Protein 9CI7 (pdb70)

Structure (mmCIF, N/CA/C/O backbone):
data_9CI7
#
_entry.id   9CI7
#
_cell.length_a   70.630
_cell.length_b   70.630
_cell.length_c   97.165
_cell.angle_alpha   90.000
_cell.angle_beta   90.000
_cell.angle_gamma   120.000
#
_symmetry.space_group_name_H-M   'P 61'
#
loop_
_entity.id
_entity.type
_entity.pdbx_description
1 polymer 'Serine/threonine-protein phosphatase 1 regulatory subunit 10'
2 polymer 'TOX high mobility group box family member 4'
3 non-polymer 'CHLORIDE ION'
4 non-polymer 'ZINC ION'
5 non-polymer 'SODIUM ION'
6 water water
#
loop_
_atom_site.group_PDB
_atom_site.id
_atom_site.type_symbol
_atom_site.label_atom_id
_atom_site.label_alt_id
_atom_site.label_comp_id
_atom_site.label_asym_id
_atom_site.label_entity_id
_atom_site.label_seq_id
_atom_site.pdbx_PDB_ins_code
_atom_site.Cartn_x
_atom_site.Cartn_y
_atom_site.Cartn_z
_atom_site.occupancy
_atom_site.B_iso_or_equiv
_atom_site.auth_seq_id
_atom_site.auth_comp_id
_atom_site.auth_asym_id
_atom_site.auth_atom_id
_atom_site.pdbx_PDB_model_num
ATOM 1 N N . GLY A 1 1 ? -2.94532 61.97353 -3.29187 1.000 63.59575 2 GLY A N 1
ATOM 2 C CA . GLY A 1 1 ? -3.13181 60.78805 -4.10606 1.000 47.50865 2 GLY A CA 1
ATOM 3 C C . GLY A 1 1 ? -2.36103 59.59679 -3.57708 1.000 73.90971 2 GLY A C 1
ATOM 4 O O . GLY A 1 1 ? -2.52423 58.47409 -4.05615 1.000 87.14928 2 GLY A O 1
ATOM 5 N N . HIS A 1 2 ? -1.51528 59.84457 -2.58010 1.000 60.14157 3 HIS A N 1
ATOM 6 C CA . HIS A 1 2 ? -0.71467 58.79092 -1.97709 1.000 64.81849 3 HIS A CA 1
ATOM 7 C C . HIS A 1 2 ? -0.49292 59.11662 -0.50737 1.000 56.69651 3 HIS A C 1
ATOM 8 O O . HIS A 1 2 ? -0.87694 60.18200 -0.01840 1.000 59.24728 3 HIS A O 1
ATOM 15 N N . MET A 1 3 ? 0.13644 58.18070 0.19469 1.000 56.85570 4 MET A N 1
ATOM 16 C CA . MET A 1 3 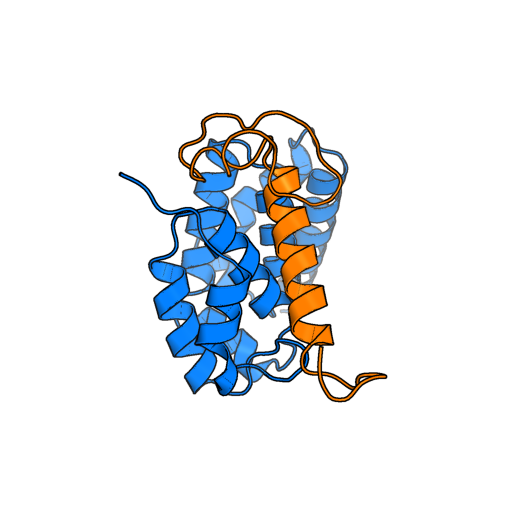? 0.49777 58.38775 1.58989 1.000 64.40297 4 MET A CA 1
ATOM 17 C C . MET A 1 3 ? 1.73748 57.56512 1.92241 1.000 49.94157 4 MET A C 1
ATOM 18 O O . MET A 1 3 ? 1.66882 56.33098 1.99293 1.000 43.50618 4 MET A O 1
ATOM 23 N N . PRO A 1 4 ? 2.89020 58.20711 2.10635 1.000 46.76641 5 PRO A N 1
ATOM 24 C CA . PRO A 1 4 ? 4.10486 57.45379 2.43847 1.000 41.78634 5 PRO A CA 1
ATOM 25 C C . PRO A 1 4 ? 3.94740 56.71003 3.75583 1.000 46.79116 5 PRO A C 1
ATOM 26 O O . PRO A 1 4 ? 3.41016 57.23964 4.73098 1.000 44.12697 5 PRO A O 1
ATOM 30 N N . ILE A 1 5 ? 4.41552 55.46242 3.77017 1.000 44.20756 6 ILE A N 1
ATOM 31 C CA . ILE A 1 5 ? 4.30499 54.63172 4.96205 1.000 34.64332 6 ILE A CA 1
ATOM 32 C C . ILE A 1 5 ? 5.18926 55.20222 6.06114 1.000 36.55965 6 ILE A C 1
ATOM 33 O O . ILE A 1 5 ? 6.38606 55.44311 5.85640 1.000 36.61478 6 ILE A O 1
ATOM 38 N N . ASP A 1 6 ? 4.59937 55.42619 7.23655 1.000 36.67793 7 ASP A N 1
ATOM 39 C CA . ASP A 1 6 ? 5.33438 55.89338 8.40226 1.000 47.19539 7 ASP A CA 1
ATOM 40 C C . ASP A 1 6 ? 5.69742 54.68497 9.25464 1.000 43.14989 7 ASP A C 1
ATOM 41 O O . ASP A 1 6 ? 4.83256 54.15575 9.96955 1.000 46.68838 7 ASP A O 1
ATOM 46 N N . PRO A 1 7 ? 6.94508 54.20687 9.21816 1.000 39.19596 8 PRO A N 1
ATOM 47 C CA . PRO A 1 7 ? 7.28637 53.01240 10.00668 1.000 41.07303 8 PRO A CA 1
ATOM 48 C C . PRO A 1 7 ? 7.18617 53.23362 11.50417 1.000 32.94338 8 PRO A C 1
ATOM 49 O O . PRO A 1 7 ? 6.94013 52.27287 12.24377 1.000 40.59782 8 PRO A O 1
ATOM 53 N N . LYS A 1 8 ? 7.36845 54.46965 11.97413 1.000 33.81466 9 LYS A N 1
ATOM 54 C CA . LYS A 1 8 ? 7.20530 54.75101 13.39629 1.000 37.58624 9 LYS A CA 1
ATOM 55 C C . LYS A 1 8 ? 5.75391 54.58001 13.82769 1.000 44.41548 9 LYS A C 1
ATOM 56 O O . LYS A 1 8 ? 5.47947 54.02452 14.89813 1.000 35.68279 9 LYS A O 1
ATOM 62 N N . GLU A 1 9 ? 4.80998 55.04478 13.00466 1.000 41.45917 10 GLU A N 1
ATOM 63 C CA . GLU A 1 9 ? 3.39869 54.87876 13.33470 1.000 45.86190 10 GLU A CA 1
ATOM 64 C C . GLU A 1 9 ? 2.95187 53.43141 13.17947 1.000 40.75019 10 GLU A C 1
ATOM 65 O O . GLU A 1 9 ? 1.99467 53.00682 13.83669 1.000 41.20323 10 GLU A O 1
ATOM 71 N N . LEU A 1 10 ? 3.62277 52.66342 12.31779 1.000 39.78082 11 LEU A N 1
ATOM 72 C CA . LEU A 1 10 ? 3.31609 51.24125 12.20726 1.000 40.74053 11 LEU A CA 1
ATOM 73 C C . LEU A 1 10 ? 3.68268 50.50213 13.48807 1.000 36.59023 11 LEU A C 1
ATOM 74 O O . LEU A 1 10 ? 2.90211 49.68169 13.98449 1.000 37.55653 11 LEU A O 1
ATOM 79 N N . LEU A 1 11 ? 4.86713 50.78252 14.03775 1.000 35.43227 12 LEU A N 1
ATOM 80 C CA . LEU A 1 11 ? 5.26395 50.17180 15.30164 1.000 46.35867 12 LEU A CA 1
ATOM 81 C C . LEU A 1 11 ? 4.43218 50.70183 16.46186 1.000 45.93960 12 LEU A C 1
ATOM 82 O O . LEU A 1 11 ? 4.13594 49.95704 17.40372 1.000 45.07056 12 LEU A O 1
ATOM 87 N N . LYS A 1 12 ? 4.05178 51.98075 16.41230 1.000 48.37780 13 LYS A N 1
ATOM 88 C CA . LYS A 1 12 ? 3.21277 52.55066 17.46103 1.000 40.36369 13 LYS A CA 1
ATOM 89 C C . LYS A 1 12 ? 1.85798 51.85740 17.51769 1.000 46.49999 13 LYS A C 1
ATOM 90 O O . LYS A 1 12 ? 1.32199 51.61318 18.60469 1.000 39.94969 13 LYS A O 1
ATOM 96 N N . GLY A 1 13 ? 1.29181 51.52443 16.35540 1.000 40.48783 14 GLY A N 1
ATOM 97 C CA . GLY A 1 13 ? 0.03187 50.80353 16.32038 1.000 48.13757 14 GLY A CA 1
ATOM 98 C C . GLY A 1 13 ? 0.11516 49.39234 16.86180 1.000 48.93966 14 GLY A C 1
ATOM 99 O O . GLY A 1 13 ? -0.92104 48.79826 17.17711 1.000 50.77807 14 GLY A O 1
ATOM 100 N N . LEU A 1 14 ? 1.32378 48.84195 16.97374 1.000 47.50412 15 LEU A N 1
ATOM 101 C CA . LEU A 1 14 ? 1.54590 47.51360 17.53033 1.000 43.09973 15 LEU A CA 1
ATOM 102 C C . LEU A 1 14 ? 2.18109 47.58666 18.91566 1.000 41.32199 15 LEU A C 1
ATOM 103 O O . LEU A 1 14 ? 2.89543 46.67034 19.32875 1.000 47.09387 15 LEU A O 1
ATOM 108 N N . ASP A 1 15 ? 1.92178 48.67719 19.64116 1.000 43.97585 16 ASP A N 1
ATOM 109 C CA . ASP A 1 15 ? 2.57945 48.89798 20.92509 1.000 43.37018 16 ASP A CA 1
ATOM 110 C C . ASP A 1 15 ? 2.18693 47.83572 21.94510 1.000 41.50051 16 ASP A C 1
ATOM 111 O O . ASP A 1 15 ? 3.02098 47.39286 22.74397 1.000 44.66587 16 ASP A O 1
ATOM 116 N N . SER A 1 16 ? 0.92198 47.41244 21.93337 1.000 35.21007 17 SER A N 1
ATOM 117 C CA . SER A 1 16 ? 0.43717 46.45944 22.92398 1.000 44.01001 17 SER A CA 1
ATOM 118 C C . SER A 1 16 ? 0.83024 45.02186 22.61075 1.000 43.11242 17 SER A C 1
ATOM 119 O O . SER A 1 16 ? 0.81381 44.18053 23.51555 1.000 43.95184 17 SER A O 1
ATOM 122 N N . PHE A 1 17 ? 1.18035 44.71975 21.36194 1.000 47.71016 18 PHE A N 1
ATOM 123 C CA . PHE A 1 17 ? 1.53340 43.36180 20.97113 1.000 39.14381 18 PHE A CA 1
ATOM 124 C C . PHE A 1 17 ? 3.02433 43.07272 21.07777 1.000 40.36625 18 PHE A C 1
ATOM 125 O O . PHE A 1 17 ? 3.41445 41.90089 21.03749 1.000 41.18447 18 PHE A O 1
ATOM 133 N N . LEU A 1 18 ? 3.86042 44.09636 21.21255 1.000 39.28230 19 LEU A N 1
ATOM 134 C CA . LEU A 1 18 ? 5.30501 43.93293 21.20946 1.000 38.48244 19 LEU A CA 1
ATOM 135 C C . LEU A 1 18 ? 5.88982 44.29218 22.56890 1.000 43.08553 19 LEU A C 1
ATOM 136 O O . LEU A 1 18 ? 5.30563 45.05593 23.34223 1.000 41.87932 19 LEU A O 1
ATOM 141 N N . THR A 1 19 ? 7.06216 43.72786 22.84897 1.000 39.35516 20 THR A N 1
ATOM 142 C CA . THR A 1 19 ? 7.80811 44.05613 24.05601 1.000 43.93499 20 THR A CA 1
ATOM 143 C C . THR A 1 19 ? 8.53318 45.38499 23.85043 1.000 49.02864 20 THR A C 1
ATOM 144 O O . THR A 1 19 ? 8.34296 46.07748 22.84679 1.000 49.44026 20 THR A O 1
ATOM 148 N N . ARG A 1 20 ? 9.38716 45.75488 24.80733 1.000 44.18670 21 ARG A N 1
ATOM 149 C CA . ARG A 1 20 ? 10.19974 46.95469 24.64935 1.000 54.19080 21 ARG A CA 1
ATOM 150 C C . ARG A 1 20 ? 11.25884 46.79172 23.56816 1.000 43.39590 21 ARG A C 1
ATOM 151 O O . ARG A 1 20 ? 11.73836 47.79609 23.03147 1.000 50.87256 21 ARG A O 1
ATOM 159 N N . ASP A 1 21 ? 11.62829 45.55609 23.23510 1.000 42.29071 22 ASP A N 1
ATOM 160 C CA . ASP A 1 21 ? 12.62592 45.28001 22.21180 1.000 50.45641 22 ASP A CA 1
ATOM 161 C C . ASP A 1 21 ? 12.00544 44.87916 20.87858 1.000 43.64920 22 ASP A C 1
ATOM 162 O O . ASP A 1 21 ? 12.73311 44.48275 19.96279 1.000 43.18574 22 ASP A O 1
ATOM 167 N N . GLY A 1 22 ? 10.68303 44.96738 20.75038 1.000 39.71461 23 GLY A N 1
ATOM 168 C CA . GLY A 1 22 ? 10.03320 44.70251 19.48233 1.000 42.48349 23 GLY A CA 1
ATOM 169 C C . GLY A 1 22 ? 9.71663 43.25368 19.19758 1.000 43.55073 23 GLY A C 1
ATOM 170 O O . GLY A 1 22 ? 9.54523 42.88944 18.03002 1.000 40.02687 23 GLY A O 1
ATOM 171 N N . GLU A 1 23 ? 9.62544 42.41358 20.22360 1.000 43.18024 24 GLU A N 1
ATOM 172 C CA . GLU A 1 23 ? 9.33100 40.99791 20.05202 1.000 43.05252 24 GLU A CA 1
ATOM 173 C C . GLU A 1 23 ? 7.84131 40.74579 20.24146 1.000 36.50615 24 GLU A C 1
ATOM 174 O O . GLU A 1 23 ? 7.20550 41.34750 21.11172 1.000 43.72287 24 GLU A O 1
ATOM 180 N N . VAL A 1 24 ? 7.28821 39.85179 19.42098 1.000 36.36438 25 VAL A N 1
ATOM 181 C CA . VAL A 1 24 ? 5.88470 39.48111 19.55693 1.000 38.26439 25 VAL A CA 1
ATOM 182 C C . VAL A 1 24 ? 5.69594 38.70796 20.85453 1.000 43.26331 25 VAL A C 1
ATOM 183 O O . VAL A 1 24 ? 6.40426 37.72871 21.12275 1.000 41.48650 25 VAL A O 1
ATOM 187 N N . LYS A 1 25 ? 4.72938 39.14237 21.66470 1.000 39.30075 26 LYS A N 1
ATOM 188 C CA . LYS A 1 25 ? 4.57522 38.60260 23.01161 1.000 36.09354 26 LYS A CA 1
ATOM 189 C C . LYS A 1 25 ? 3.88975 37.23993 23.00847 1.000 47.5390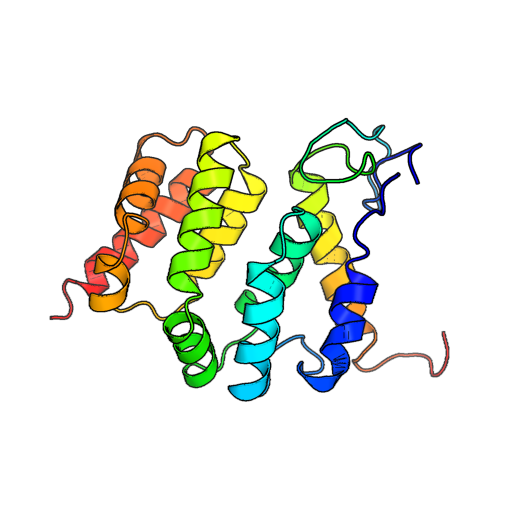2 26 LYS A C 1
ATOM 190 O O . LYS A 1 25 ? 4.40755 36.27846 23.58702 1.000 48.71715 26 LYS A O 1
ATOM 196 N N . SER A 1 26 ? 2.72684 37.13542 22.36924 1.000 40.00619 27 SER A N 1
ATOM 197 C CA . SER A 1 26 ? 1.90864 35.93385 22.44316 1.000 54.06497 27 SER A CA 1
ATOM 198 C C . SER A 1 26 ? 1.56543 35.44172 21.04406 1.000 51.38915 27 SER A C 1
ATOM 199 O O . SE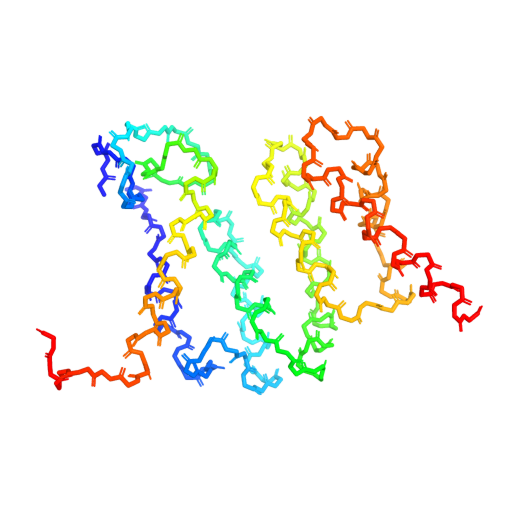R A 1 26 ? 1.82236 36.11020 20.03897 1.000 46.81771 27 SER A O 1
ATOM 202 N N . VAL A 1 27 ? 0.96808 34.24780 20.99506 1.000 45.28924 28 VAL A N 1
ATOM 203 C CA . VAL A 1 27 ? 0.51008 33.68856 19.73041 1.000 42.73510 28 VAL A CA 1
ATOM 204 C C . VAL A 1 27 ? -0.71885 34.41915 19.20888 1.000 46.90037 28 VAL A C 1
ATOM 205 O O . VAL A 1 27 ? -1.00755 34.36069 18.00838 1.000 50.96996 28 VAL A O 1
ATOM 209 N N . ASP A 1 28 ? -1.45905 35.10571 20.08246 1.000 49.24441 29 ASP A N 1
ATOM 210 C CA . ASP A 1 28 ? -2.57775 35.91806 19.61793 1.000 52.14506 29 ASP A CA 1
ATOM 211 C C . ASP A 1 28 ? -2.09722 37.17501 18.90630 1.000 55.74776 29 ASP A C 1
ATOM 212 O O . ASP A 1 28 ? -2.76478 37.65734 17.98453 1.000 55.16101 29 ASP A O 1
ATOM 217 N N . GLY A 1 29 ? -0.94777 37.71534 19.31370 1.000 46.60993 30 GLY A N 1
ATOM 218 C CA . GLY A 1 29 ? -0.42792 38.90113 18.65453 1.000 45.06072 30 GLY A CA 1
ATOM 219 C C . GLY A 1 29 ? 0.13318 38.60740 17.27659 1.000 39.76556 30 GLY A C 1
ATOM 220 O O . GLY A 1 29 ? -0.01467 39.41261 16.35310 1.000 46.53800 30 GLY A O 1
ATOM 221 N N . ILE A 1 30 ? 0.78393 37.45138 17.11570 1.000 43.50816 31 ILE A N 1
ATOM 222 C CA . ILE A 1 30 ? 1.35696 37.10004 15.82141 1.000 42.61420 31 ILE A CA 1
ATOM 223 C C . ILE A 1 30 ? 0.26995 36.80439 14.79629 1.000 42.34176 31 ILE A C 1
ATOM 224 O O . ILE A 1 30 ? 0.51897 36.89454 13.58828 1.000 55.42669 31 ILE A O 1
ATOM 229 N N . ALA A 1 31 ? -0.93942 36.46461 15.24809 1.000 46.43639 32 ALA A N 1
ATOM 230 C CA . ALA A 1 31 ? -2.05459 36.27127 14.32936 1.000 51.24753 32 ALA A CA 1
ATOM 231 C C . ALA A 1 31 ? -2.57069 37.60144 13.79647 1.000 49.41785 32 ALA A C 1
ATOM 232 O O . ALA A 1 31 ? -2.89187 37.71449 12.60823 1.000 52.46589 32 ALA A O 1
ATOM 234 N N . LYS A 1 32 ? -2.65422 38.61829 14.65802 1.000 52.18805 33 LYS A N 1
ATOM 235 C CA . LYS A 1 32 ? -3.07590 39.93628 14.19783 1.000 57.03082 33 LYS A CA 1
ATOM 236 C C . LYS A 1 32 ? -2.00171 40.59403 13.34282 1.000 42.50072 33 LYS A C 1
ATOM 237 O O . LYS A 1 32 ? -2.32148 41.33142 12.40301 1.000 55.35755 33 LYS A O 1
ATOM 243 N N . ILE A 1 33 ? -0.72856 40.33756 13.64809 1.000 46.44052 34 ILE A N 1
ATOM 244 C CA . ILE A 1 33 ? 0.35250 40.89358 12.84205 1.000 38.88762 34 ILE A CA 1
ATOM 245 C C . ILE A 1 33 ? 0.36909 40.25503 11.45856 1.000 37.85877 34 ILE A C 1
ATOM 246 O O . ILE A 1 33 ? 0.58311 40.93728 10.44917 1.000 44.86506 34 ILE A O 1
ATOM 251 N N . PHE A 1 34 ? 0.13072 38.94190 11.38434 1.000 31.77201 35 PHE A N 1
ATOM 252 C CA . PHE A 1 34 ? 0.07695 38.27861 10.08529 1.000 38.87100 35 PHE A CA 1
ATOM 253 C C . PHE A 1 34 ? -1.06833 38.80775 9.23400 1.000 34.53910 35 PHE A C 1
ATOM 254 O O . PHE A 1 34 ? -0.94099 38.89505 8.00694 1.000 40.29930 35 PHE A O 1
ATOM 262 N N . SER A 1 35 ? -2.19180 39.16148 9.86231 1.000 49.65199 36 SER A N 1
ATOM 263 C CA . SER A 1 35 ? -3.30032 39.74729 9.11657 1.000 42.20018 36 SER A CA 1
ATOM 264 C C . SER A 1 35 ? -2.90550 41.08838 8.51368 1.000 43.93770 36 SER A C 1
ATOM 265 O O . SER A 1 35 ? -3.34519 41.43693 7.41140 1.000 44.31658 36 SER A O 1
ATOM 268 N N . LEU A 1 36 ? -2.07467 41.85533 9.22308 1.000 38.35464 37 LEU A N 1
ATOM 269 C CA . LEU A 1 36 ? -1.58875 43.11608 8.67445 1.000 42.51897 37 LEU A CA 1
ATOM 270 C C . LEU A 1 36 ? -0.52890 42.87793 7.60657 1.000 40.82885 37 LEU A C 1
ATOM 271 O O . LEU A 1 36 ? -0.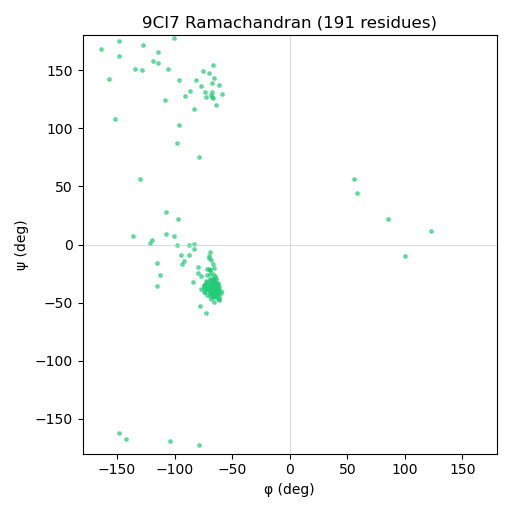47673 43.60042 6.60444 1.000 42.23701 37 LEU A O 1
ATOM 276 N N . MET A 1 37 ? 0.32531 41.86911 7.80490 1.000 38.38311 38 MET A N 1
ATOM 277 C CA . MET A 1 37 ? 1.36174 41.56537 6.82344 1.000 38.76498 38 MET A CA 1
ATOM 278 C C . MET A 1 37 ? 0.76876 41.08319 5.50687 1.000 36.95531 38 MET A C 1
ATOM 279 O O . MET A 1 37 ? 1.32044 41.37153 4.43869 1.000 46.32161 38 MET A O 1
ATOM 284 N N . LYS A 1 38 ? -0.34740 40.35248 5.56069 1.000 37.98289 39 LYS A N 1
ATOM 285 C CA . LYS A 1 38 ? -0.95662 39.84056 4.33849 1.000 50.45874 39 LYS A CA 1
ATOM 286 C C . LYS A 1 38 ? -1.49458 40.96488 3.46288 1.000 41.52914 39 LYS A C 1
ATOM 287 O O . LYS A 1 38 ? -1.60300 40.79900 2.24334 1.000 47.25011 39 LYS A O 1
ATOM 293 N N . GLU A 1 39 ? -1.82752 42.10851 4.05652 1.000 41.27158 40 GLU A N 1
ATOM 294 C CA . GLU A 1 39 ? -2.30939 43.26337 3.31295 1.000 44.68941 40 GLU A CA 1
ATOM 295 C C . GLU A 1 39 ? -1.21579 44.28723 3.04296 1.000 46.69340 40 GLU A C 1
ATOM 296 O O . GLU A 1 39 ? -1.48848 45.31536 2.41556 1.000 48.07502 40 GLU A O 1
ATOM 302 N N . ALA A 1 40 ? 0.00873 44.03216 3.49711 1.000 36.83084 41 ALA A N 1
ATOM 303 C CA . ALA A 1 40 ? 1.10982 44.96728 3.30897 1.000 38.95928 41 ALA A CA 1
ATOM 304 C C . ALA A 1 40 ? 1.71705 44.77208 1.92552 1.000 40.84138 41 ALA A C 1
ATOM 305 O O . ALA A 1 40 ? 2.25903 43.70321 1.62318 1.000 43.05105 41 ALA A O 1
ATOM 307 N N . ARG A 1 41 ? 1.62527 45.80224 1.08616 1.000 38.69656 42 ARG A N 1
ATOM 308 C CA . ARG A 1 41 ? 2.18393 45.75929 -0.25804 1.000 44.72119 42 ARG A CA 1
ATOM 309 C C . ARG A 1 41 ? 3.35402 46.70688 -0.46045 1.000 44.36115 42 ARG A C 1
ATOM 310 O O . ARG A 1 41 ? 4.20235 46.44356 -1.31485 1.000 48.00056 42 ARG A O 1
ATOM 318 N N . LYS A 1 42 ? 3.42174 47.79510 0.29997 1.000 37.04264 43 LYS A N 1
ATOM 319 C CA . LYS A 1 42 ? 4.53794 48.72130 0.19847 1.000 42.64162 43 LYS A CA 1
ATOM 320 C C . LYS A 1 42 ? 5.77809 48.13586 0.86380 1.000 40.92788 43 LYS A C 1
ATOM 321 O O . LYS A 1 42 ? 5.69084 47.37714 1.83353 1.000 36.20364 43 LYS A O 1
ATOM 327 N N . MET A 1 43 ? 6.94585 48.50780 0.33339 1.000 36.84762 44 MET A N 1
ATOM 328 C CA . MET A 1 43 ? 8.19532 47.92082 0.80668 1.000 33.36095 44 MET A CA 1
ATOM 329 C C . MET A 1 43 ? 8.51478 48.33020 2.23960 1.000 32.30945 44 MET A C 1
ATOM 330 O O . MET A 1 43 ? 9.07989 47.53197 2.99614 1.000 38.78796 44 MET A O 1
ATOM 335 N N . VAL A 1 44 ? 8.16892 49.55934 2.62985 1.000 32.99145 45 VAL A N 1
ATOM 336 C CA . VAL A 1 44 ? 8.44328 50.01023 3.99238 1.000 32.27006 45 VAL A CA 1
ATOM 337 C C . VAL A 1 44 ? 7.68434 49.15819 5.00054 1.000 35.24855 45 VAL A C 1
ATOM 338 O O . VAL A 1 44 ? 8.22841 48.76974 6.04190 1.000 33.53360 45 VAL A O 1
ATOM 342 N N . SER A 1 45 ? 6.41665 48.85402 4.70964 1.000 30.52331 46 SER A N 1
ATOM 343 C CA . SER A 1 45 ? 5.63130 48.02374 5.61706 1.000 34.47349 46 SER A CA 1
ATOM 344 C C . SER A 1 45 ? 6.20959 46.61861 5.71527 1.000 29.37869 46 SER A C 1
ATOM 345 O O . SER A 1 45 ? 6.29216 46.04822 6.80886 1.000 30.38529 46 SER A O 1
ATOM 348 N N . ARG A 1 46 ? 6.62224 46.04708 4.58131 1.000 28.93531 47 ARG A N 1
ATOM 349 C CA . ARG A 1 46 ? 7.16610 44.69318 4.59122 1.000 33.91692 47 ARG A CA 1
ATOM 350 C C . ARG A 1 46 ? 8.48584 44.63046 5.34931 1.000 31.93870 47 ARG A C 1
ATOM 351 O O . ARG A 1 46 ? 8.69923 43.72015 6.15805 1.000 34.09402 47 ARG A O 1
ATOM 359 N N . SER A 1 47 ? 9.38044 45.59185 5.10856 1.000 30.71186 48 SER A N 1
ATOM 360 C CA . SER A 1 47 ? 10.66422 45.59334 5.80253 1.000 29.97939 48 SER A CA 1
ATOM 361 C C . SER A 1 47 ? 10.49555 45.81187 7.30142 1.000 26.73809 48 SER A C 1
ATOM 362 O O . SER A 1 47 ? 11.28330 45.28491 8.09513 1.000 37.81186 48 SER A O 1
ATOM 365 N N . THR A 1 48 ? 9.48012 46.57761 7.70792 1.000 30.51594 49 THR A N 1
ATOM 366 C CA . THR A 1 48 ? 9.24535 46.79747 9.13189 1.000 26.85606 49 THR A CA 1
ATOM 367 C C . THR A 1 48 ? 8.70452 45.54062 9.80335 1.000 25.43034 49 THR A C 1
ATOM 368 O O . THR A 1 48 ? 9.14235 45.17929 10.90224 1.000 30.72041 49 THR A O 1
ATOM 372 N N . TYR A 1 49 ? 7.75542 44.85851 9.15768 1.000 30.09653 50 TYR A N 1
ATOM 373 C CA . TYR A 1 49 ? 7.21872 43.62687 9.72665 1.000 28.51515 50 TYR A CA 1
ATOM 374 C C . TYR A 1 49 ? 8.26323 42.51873 9.76027 1.000 33.82742 50 TYR A C 1
ATOM 375 O O . TYR A 1 49 ? 8.23125 41.66800 10.65683 1.000 38.57259 50 TYR A O 1
ATOM 384 N N . LEU A 1 50 ? 9.19082 42.50700 8.79950 1.000 34.70023 51 LEU A N 1
ATOM 385 C CA . LEU A 1 50 ? 10.26098 41.51698 8.83103 1.000 34.23633 51 LEU A CA 1
ATOM 386 C C . LEU A 1 50 ? 11.19422 41.74141 10.01258 1.000 33.55304 51 LEU A C 1
ATOM 387 O O . LEU A 1 50 ? 11.72065 40.77448 10.57474 1.000 31.15240 51 LEU A O 1
ATOM 392 N N . ASN A 1 51 ? 11.41357 43.00084 10.40138 1.000 30.81849 52 ASN A N 1
ATOM 393 C CA . ASN A 1 51 ? 12.22871 43.27452 11.58078 1.000 35.01946 52 ASN A CA 1
ATOM 394 C C . ASN A 1 51 ? 11.55743 42.75296 12.84554 1.000 32.80076 52 ASN A C 1
ATOM 395 O O . ASN A 1 51 ? 12.23446 42.27834 13.76430 1.000 31.92484 52 ASN A O 1
ATOM 400 N N . ILE A 1 52 ? 10.22673 42.83019 12.90805 1.000 32.34320 53 ILE A N 1
ATOM 401 C CA . ILE A 1 52 ? 9.50135 42.31575 14.06539 1.000 33.46103 53 ILE A CA 1
ATOM 402 C C . ILE A 1 52 ? 9.65835 40.80372 14.16628 1.000 32.77432 53 ILE A C 1
ATOM 403 O O . ILE A 1 52 ? 9.85665 40.25742 15.25812 1.000 33.48155 53 ILE A O 1
ATOM 408 N N . ILE A 1 53 ? 9.57147 40.10409 13.03297 1.000 31.07792 54 ILE A N 1
ATOM 409 C CA . ILE A 1 53 ? 9.75424 38.65630 13.03830 1.000 37.52928 54 ILE A CA 1
ATOM 410 C C . ILE A 1 53 ? 11.18707 38.30045 13.41504 1.000 35.57235 54 ILE A C 1
ATOM 411 O O . ILE A 1 53 ? 11.42651 37.35434 14.17504 1.000 36.03251 54 ILE A O 1
ATOM 416 N N . LEU A 1 54 ? 12.16101 39.05519 12.89727 1.000 31.89998 55 LEU A N 1
ATOM 417 C CA . LEU A 1 54 ? 13.56154 38.76748 13.19163 1.000 35.86207 55 LEU A CA 1
ATOM 418 C C . LEU A 1 54 ? 13.88118 38.95570 14.66884 1.000 34.32066 55 LEU A C 1
ATOM 419 O O . LEU A 1 54 ? 14.71724 38.22960 15.21913 1.000 31.77201 55 LEU A O 1
ATOM 424 N N . GLN A 1 55 ? 13.23257 39.91748 15.32719 1.000 33.65217 56 GLN A N 1
ATOM 425 C CA . GLN A 1 55 ? 13.48497 40.15437 16.74281 1.000 39.07886 56 GLN A CA 1
ATOM 426 C C . GLN A 1 55 ? 12.76446 39.16147 17.64459 1.000 32.11708 56 GLN A C 1
ATOM 427 O O . GLN A 1 55 ? 13.21198 38.93600 18.77442 1.000 36.93814 56 GLN A O 1
ATOM 433 N N . THR A 1 56 ? 11.67044 38.56548 17.17589 1.000 33.14696 57 THR A N 1
ATOM 434 C CA . THR A 1 56 ? 10.94217 37.59011 17.97713 1.000 32.63847 57 THR A CA 1
ATOM 435 C C . THR A 1 56 ? 11.72798 36.28695 18.05657 1.000 38.59127 57 THR A C 1
ATOM 436 O O . THR A 1 56 ? 12.12012 35.72384 17.03046 1.000 39.76839 57 THR A O 1
ATOM 440 N N . ARG A 1 57 ? 11.95433 35.80217 19.27988 1.000 43.11428 58 ARG A N 1
ATOM 441 C CA . ARG A 1 57 ? 12.77995 34.62209 19.49466 1.000 41.72108 58 ARG A CA 1
ATOM 442 C C . ARG A 1 57 ? 12.03015 33.43133 20.07289 1.000 34.27964 58 ARG A C 1
ATOM 443 O O . ARG A 1 57 ? 12.55768 32.31546 20.02703 1.000 50.48378 58 ARG A O 1
ATOM 451 N N . ALA A 1 58 ? 10.83687 33.63394 20.61798 1.000 44.06425 59 ALA A N 1
ATOM 452 C CA . ALA A 1 58 ? 10.07307 32.53787 21.19892 1.000 45.11214 59 ALA A CA 1
ATOM 453 C C . ALA A 1 58 ? 9.70406 31.52755 20.11809 1.000 53.63097 59 ALA A C 1
ATOM 454 O O . ALA A 1 58 ? 9.02407 31.89230 19.14616 1.000 49.22711 59 ALA A O 1
ATOM 456 N N . PRO A 1 59 ? 10.12375 30.26511 20.23969 1.000 44.66060 60 PRO A N 1
ATOM 457 C CA . PRO A 1 59 ? 9.85035 29.30166 19.15928 1.000 37.67587 60 PRO A CA 1
ATOM 458 C C . PRO A 1 59 ? 8.37202 29.02478 18.95609 1.000 53.11554 60 PRO A C 1
ATOM 459 O O . PRO A 1 59 ? 7.93150 28.85893 17.81200 1.000 50.95500 60 PRO A O 1
ATOM 463 N N . GLU A 1 60 ? 7.58819 28.97276 20.03620 1.000 47.15546 61 GLU A N 1
ATOM 464 C CA . GLU A 1 60 ? 6.15564 28.73538 19.89327 1.000 45.94755 61 GLU A CA 1
ATOM 465 C C . GLU A 1 60 ? 5.46682 29.88091 19.16168 1.000 44.41124 61 GLU A C 1
ATOM 466 O O . GLU A 1 60 ? 4.44762 29.66448 18.49646 1.000 44.88085 61 GLU A O 1
ATOM 472 N N . VAL A 1 61 ? 6.00516 31.09694 19.26487 1.000 42.25916 62 VAL A N 1
ATOM 473 C CA . VAL A 1 61 ? 5.44518 32.22275 18.52481 1.000 37.60617 62 VAL A CA 1
ATOM 474 C C . VAL A 1 61 ? 5.86685 32.16696 17.06131 1.000 31.27402 62 VAL A C 1
ATOM 475 O O . VAL A 1 61 ? 5.07474 32.47267 16.16262 1.000 35.26249 62 VAL A O 1
ATOM 479 N N . LEU A 1 62 ? 7.11375 31.76939 16.79734 1.000 36.48938 63 LEU A N 1
ATOM 480 C CA . LEU A 1 62 ? 7.58572 31.68276 15.41910 1.000 40.84887 63 LEU A CA 1
ATOM 481 C C . LEU A 1 62 ? 6.89169 30.55484 14.66441 1.000 40.74104 63 LEU A C 1
ATOM 482 O O . LEU A 1 62 ? 6.57724 30.69854 13.47708 1.000 37.94465 63 LEU A O 1
ATOM 487 N N . VAL A 1 63 ? 6.64730 29.42458 15.33323 1.000 36.83356 64 VAL A N 1
ATOM 488 C CA . VAL A 1 63 ? 5.94093 28.31884 14.68981 1.000 38.61821 64 VAL A CA 1
ATOM 489 C C . VAL A 1 63 ? 4.51496 28.72874 14.34494 1.000 37.87405 64 VAL A C 1
ATOM 490 O O . VAL A 1 63 ? 3.98235 28.35630 13.29150 1.000 43.67156 64 VAL A O 1
ATOM 494 N N . LYS A 1 64 ? 3.87791 29.51065 15.22027 1.000 36.63590 65 LYS A N 1
ATOM 495 C CA . LYS A 1 64 ? 2.52595 29.98281 14.93949 1.000 31.75103 65 LYS A CA 1
ATOM 496 C C . LYS A 1 64 ? 2.50139 30.87526 13.70474 1.000 43.30242 65 LYS A C 1
ATOM 497 O O . LYS A 1 64 ? 1.55386 30.82426 12.91174 1.000 43.93748 65 LYS A O 1
ATOM 503 N N . PHE A 1 65 ? 3.53805 31.69860 13.52281 1.000 36.40222 66 PHE A N 1
ATOM 504 C CA . PHE A 1 65 ? 3.62369 32.52248 12.32075 1.000 45.04982 66 PHE A CA 1
ATOM 505 C C . PHE A 1 65 ? 3.70686 31.65933 11.06842 1.000 36.16306 66 PHE A C 1
ATOM 506 O O . PHE A 1 65 ? 3.13135 32.00151 10.02901 1.000 34.24799 66 PHE A O 1
ATOM 514 N N . ILE A 1 66 ? 4.41454 30.53170 11.15036 1.000 35.65314 67 ILE A N 1
ATOM 515 C CA . ILE A 1 66 ? 4.51017 29.62991 10.00763 1.000 34.90258 67 ILE A CA 1
ATOM 516 C C . ILE A 1 66 ? 3.17320 28.94418 9.75237 1.000 44.75597 67 ILE A C 1
ATOM 517 O O . ILE A 1 66 ? 2.76337 28.76165 8.59938 1.000 43.50074 67 ILE A O 1
ATOM 522 N N . ASP A 1 67 ? 2.46491 28.56792 10.82024 1.000 41.27048 68 ASP A N 1
ATOM 523 C CA . ASP A 1 67 ? 1.24185 27.78638 10.66030 1.000 54.43812 68 ASP A CA 1
ATOM 524 C C . ASP A 1 67 ? 0.10780 28.62329 10.07878 1.000 42.13064 68 ASP A C 1
ATOM 525 O O . ASP A 1 67 ? -0.67077 28.13025 9.25434 1.000 49.07263 68 ASP A O 1
ATOM 530 N N . VAL A 1 68 ? -0.00696 29.88857 10.49274 1.000 41.86122 69 VAL A N 1
ATOM 531 C CA . VAL A 1 68 ? -1.10477 30.73016 10.02548 1.000 39.89992 69 VAL A CA 1
ATOM 532 C C . VAL A 1 68 ? -0.98116 31.10871 8.55902 1.000 49.69562 69 VAL A C 1
ATOM 533 O O . VAL A 1 68 ? -1.94123 31.63424 7.98419 1.000 40.38957 69 VAL A O 1
ATOM 537 N N . GLY A 1 69 ? 0.16891 30.85808 7.93810 1.000 39.60338 70 GLY A N 1
ATOM 538 C CA . GLY A 1 69 ? 0.35138 31.17540 6.53594 1.000 45.25403 70 GLY A CA 1
ATOM 539 C C . GLY A 1 69 ? 1.52174 32.10126 6.27853 1.000 46.25536 70 GLY A C 1
ATOM 540 O O . GLY A 1 69 ? 1.66879 32.63459 5.17451 1.000 36.04643 70 GLY A O 1
ATOM 541 N N . GLY A 1 70 ? 2.36342 32.30214 7.29497 1.000 35.47632 71 GLY A N 1
ATOM 542 C CA . GLY A 1 70 ? 3.50757 33.18207 7.13483 1.000 34.08504 71 GLY A CA 1
ATOM 543 C C . GLY A 1 70 ? 4.54344 32.64959 6.16704 1.000 33.56486 71 GLY A C 1
ATOM 544 O O . GLY A 1 70 ? 5.24203 33.42855 5.51279 1.000 34.60741 71 GLY A O 1
ATOM 545 N N . TYR A 1 71 ? 4.66293 31.32385 6.06118 1.000 36.76972 72 TYR A N 1
ATOM 546 C CA . TYR A 1 71 ? 5.60151 30.75007 5.10392 1.000 35.03787 72 TYR A CA 1
ATOM 547 C C . TYR A 1 71 ? 5.10364 30.90949 3.67382 1.000 38.14060 72 TYR A C 1
ATOM 548 O O . TYR A 1 71 ? 5.90829 3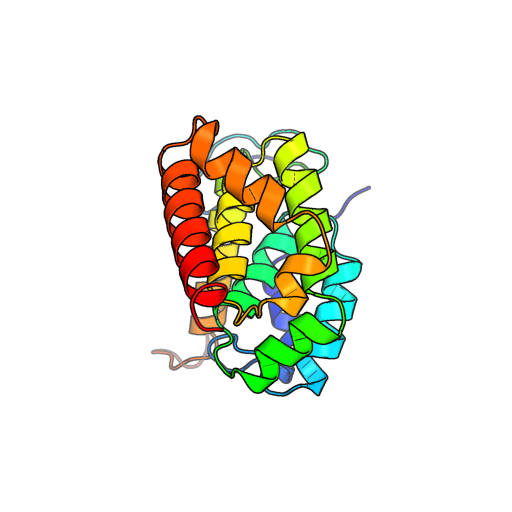1.10965 2.75661 1.000 32.21481 72 TYR A O 1
ATOM 557 N N . LYS A 1 72 ? 3.78852 30.82591 3.46300 1.000 37.78085 73 LYS A N 1
ATOM 558 C CA . LYS A 1 72 ? 3.24031 31.09558 2.13874 1.000 37.39739 73 LYS A CA 1
ATOM 559 C C . LYS A 1 72 ? 3.37591 32.57046 1.78227 1.000 39.60077 73 LYS A C 1
ATOM 560 O O . LYS A 1 72 ? 3.63699 32.91485 0.62356 1.000 37.91921 73 LYS A O 1
ATOM 566 N N . LEU A 1 73 ? 3.21243 33.45496 2.76889 1.000 35.58203 74 LEU A N 1
ATOM 567 C CA . LEU A 1 73 ? 3.33704 34.88534 2.51002 1.000 28.85337 74 LEU A CA 1
ATOM 568 C C . LEU A 1 73 ? 4.76658 35.25786 2.13708 1.000 31.14965 74 LEU A C 1
ATOM 569 O O . LEU A 1 73 ? 4.98635 36.02859 1.19556 1.000 34.24125 74 LEU A O 1
ATOM 574 N N . LEU A 1 74 ? 5.75227 34.72126 2.86255 1.000 34.16878 75 LEU A N 1
ATOM 575 C CA . LEU A 1 74 ? 7.14552 35.00661 2.53524 1.000 30.74838 75 LEU A CA 1
ATOM 576 C C . LEU A 1 74 ? 7.51869 34.46981 1.16065 1.000 32.02993 75 LEU A C 1
ATOM 577 O O . LEU A 1 74 ? 8.39174 35.03377 0.49165 1.000 31.01218 75 LEU A O 1
ATOM 582 N N . ASN A 1 75 ? 6.87373 33.38647 0.72228 1.000 31.45173 76 ASN A N 1
ATOM 583 C CA . ASN A 1 75 ? 7.10345 32.89363 -0.63129 1.000 31.39951 76 ASN A CA 1
ATOM 584 C C . ASN A 1 75 ? 6.61505 33.89574 -1.66921 1.000 37.46535 76 ASN A C 1
ATOM 585 O O . ASN A 1 75 ? 7.26023 34.08884 -2.70672 1.000 34.33368 76 ASN A O 1
ATOM 590 N N . SER A 1 76 ? 5.47752 34.54384 -1.40517 1.000 32.14384 77 SER A N 1
ATOM 591 C CA . SER A 1 76 ? 4.96874 35.55361 -2.32728 1.000 40.53527 77 SER A CA 1
ATOM 592 C C . SER A 1 76 ? 5.86609 36.78462 -2.34651 1.000 36.21284 77 SER A C 1
ATOM 593 O O . SER A 1 76 ? 6.11153 37.36292 -3.41155 1.000 33.31910 77 SER A O 1
ATOM 596 N N . TRP A 1 77 ? 6.36296 37.20231 -1.17889 1.000 31.46755 78 TRP A N 1
ATOM 597 C CA . TRP A 1 77 ? 7.29377 38.32577 -1.13544 1.000 36.72376 78 TRP A CA 1
ATOM 598 C C . TRP A 1 77 ? 8.62626 37.96021 -1.77632 1.000 33.13798 78 TRP A C 1
ATOM 599 O O . TRP A 1 77 ? 9.24160 38.78860 -2.45738 1.000 34.63000 78 TRP A O 1
ATOM 610 N N . LEU A 1 78 ? 9.09111 36.72708 -1.55876 1.000 30.49687 79 LEU A N 1
ATOM 611 C CA . LEU A 1 78 ? 10.32710 36.27384 -2.18888 1.000 32.07815 79 LEU A CA 1
ATOM 612 C C . LEU A 1 78 ? 10.19488 36.25472 -3.70536 1.000 31.39458 79 LEU A C 1
ATOM 613 O O . LEU A 1 78 ? 11.11983 36.65281 -4.42336 1.000 35.11651 79 LEU A O 1
ATOM 618 N N . THR A 1 79 ? 9.04767 35.79540 -4.20969 1.000 39.17765 80 THR A N 1
ATOM 619 C CA . THR A 1 79 ? 8.83389 35.75380 -5.65195 1.000 33.60061 80 THR A CA 1
ATOM 620 C C . THR A 1 79 ? 8.82299 37.15513 -6.24988 1.000 35.85555 80 THR A C 1
ATOM 621 O O . THR A 1 79 ? 9.44347 37.39867 -7.29132 1.000 35.66472 80 THR A O 1
ATOM 625 N N . TYR A 1 80 ? 8.12864 38.09261 -5.60094 1.000 33.93438 81 TYR A N 1
ATOM 626 C CA . TYR A 1 80 ? 8.06371 39.45436 -6.12075 1.000 31.72062 81 TYR A CA 1
ATOM 627 C C . TYR A 1 80 ? 9.42057 40.14282 -6.04475 1.000 36.42242 81 TYR A C 1
ATOM 628 O O . TYR A 1 80 ? 9.80565 40.87123 -6.96685 1.000 34.44333 81 TYR A O 1
ATOM 637 N N . SER A 1 81 ? 10.15970 39.92589 -4.95485 1.000 36.77012 82 SER A N 1
ATOM 638 C CA . SER A 1 81 ? 11.46863 40.55516 -4.81771 1.000 37.80535 82 SER A CA 1
ATOM 639 C C . SER A 1 81 ? 12.47506 39.97973 -5.80546 1.000 41.15050 82 SER A C 1
ATOM 640 O O . SER A 1 81 ? 13.39016 40.68857 -6.23999 1.000 34.00891 82 SER A O 1
ATOM 643 N N . LYS A 1 82 ? 12.32268 38.70537 -6.17169 1.000 36.03349 83 LYS A N 1
ATOM 644 C CA . LYS A 1 82 ? 13.21761 38.10377 -7.15465 1.000 39.36812 83 LYS A CA 1
ATOM 645 C C . LYS A 1 82 ? 12.90597 38.60030 -8.56175 1.000 46.59830 83 LYS A C 1
ATOM 646 O O . LYS A 1 82 ? 13.81747 38.78849 -9.37619 1.000 38.96534 83 LYS A O 1
ATOM 652 N N . THR A 1 83 ? 11.62478 38.82155 -8.86403 1.000 42.42861 84 THR A N 1
ATOM 653 C CA . THR A 1 83 ? 11.24614 39.32522 -10.18060 1.000 44.57216 84 THR A CA 1
ATOM 654 C C . THR A 1 83 ? 11.72287 40.75932 -10.37779 1.000 51.20296 84 THR A C 1
ATOM 655 O O . THR A 1 83 ? 12.29899 41.09624 -11.41881 1.000 42.63708 84 THR A O 1
ATOM 659 N N . THR A 1 84 ? 11.49324 41.61813 -9.38586 1.000 46.09575 85 THR A N 1
ATOM 660 C CA . THR A 1 84 ? 11.89407 43.01705 -9.46467 1.000 45.87589 85 THR A CA 1
ATOM 661 C C . THR A 1 84 ? 13.35383 43.24293 -9.09145 1.000 51.04790 85 THR A C 1
ATOM 662 O O . THR A 1 84 ? 13.80365 44.39447 -9.10533 1.000 43.36487 85 THR A O 1
ATOM 666 N N . ASN A 1 85 ? 14.09286 42.18238 -8.75851 1.000 48.76224 86 ASN A N 1
ATOM 667 C CA . ASN A 1 85 ? 15.51282 42.26252 -8.41091 1.000 43.07573 86 ASN A CA 1
ATOM 668 C C . ASN A 1 85 ? 15.74350 43.24664 -7.26037 1.000 43.64997 86 ASN A C 1
ATOM 669 O O . ASN A 1 85 ? 16.51413 44.20382 -7.36060 1.000 43.70911 86 ASN A O 1
ATOM 674 N N . ASN A 1 86 ? 15.05121 42.99076 -6.15246 1.000 42.56081 87 ASN A N 1
ATOM 675 C CA . ASN A 1 86 ? 15.15947 43.81374 -4.94837 1.000 36.19742 87 ASN A CA 1
ATOM 676 C C . ASN A 1 86 ? 16.13243 43.11397 -4.00411 1.000 41.95544 87 ASN A C 1
ATOM 677 O O . ASN A 1 86 ? 15.73532 42.33405 -3.13845 1.000 41.45572 87 ASN A O 1
ATOM 682 N N . ILE A 1 87 ? 17.42418 43.40631 -4.17829 1.000 36.62261 88 ILE A N 1
ATOM 683 C CA . ILE A 1 87 ? 18.45390 42.74358 -3.37230 1.000 37.88674 88 ILE A CA 1
ATOM 684 C C . ILE A 1 87 ? 18.29505 43.02585 -1.88126 1.000 35.69371 88 ILE A C 1
ATOM 685 O O . ILE A 1 87 ? 18.36645 42.07141 -1.08664 1.000 43.12127 88 ILE A O 1
ATOM 690 N N . PRO A 1 88 ? 18.09535 44.27189 -1.42684 1.000 38.93454 89 PRO A N 1
ATOM 691 C CA . PRO A 1 88 ? 17.96445 44.48812 0.02590 1.000 33.89557 89 PRO A CA 1
ATOM 692 C C . PRO A 1 88 ? 16.80817 43.72933 0.65517 1.000 36.95192 89 PRO A C 1
ATOM 693 O O . PRO A 1 88 ? 16.95572 43.19699 1.76231 1.000 34.05475 89 PRO A O 1
ATOM 697 N N . LEU A 1 89 ? 15.65723 43.65849 -0.01598 1.000 34.32254 90 LEU A N 1
ATOM 698 C CA . LEU A 1 89 ? 14.53907 42.91486 0.55289 1.000 36.87590 90 LEU A CA 1
ATOM 699 C C . LEU A 1 89 ? 14.75542 41.41050 0.43864 1.000 34.92646 90 LEU A C 1
ATOM 700 O O . LEU A 1 89 ? 14.35184 40.65694 1.33120 1.000 32.51258 90 LEU A O 1
ATOM 705 N N . LEU A 1 90 ? 15.38840 40.95510 -0.64696 1.000 34.46120 91 LEU A N 1
ATOM 706 C CA . LEU A 1 90 ? 15.74685 39.54318 -0.74955 1.000 39.13703 91 LEU A CA 1
ATOM 707 C C . LEU A 1 90 ? 16.66419 39.12831 0.39269 1.000 31.04850 91 LEU A C 1
ATOM 708 O O . LEU A 1 90 ? 16.50367 38.04504 0.96759 1.000 33.20342 91 LEU A O 1
ATOM 713 N N . GLN A 1 91 ? 17.63200 39.98146 0.73478 1.000 37.31878 92 GLN A N 1
ATOM 714 C CA . GLN A 1 91 ? 18.52457 39.69359 1.85260 1.000 28.97982 92 GLN A CA 1
ATOM 715 C C . GLN A 1 91 ? 17.74447 39.58139 3.15664 1.000 38.69531 92 GLN A C 1
ATOM 716 O O . GLN A 1 91 ? 17.93293 38.63505 3.92969 1.000 33.42753 92 GLN A O 1
ATOM 722 N N . GLN A 1 92 ? 16.84980 40.53924 3.41086 1.000 37.12422 93 GLN A N 1
ATOM 723 C CA . GLN A 1 92 ? 16.08228 40.52845 4.65095 1.000 35.98462 93 GLN A CA 1
ATOM 724 C C . GLN A 1 92 ? 15.10516 39.35995 4.69948 1.000 31.91829 93 GLN A C 1
ATOM 725 O O . GLN A 1 92 ? 14.83752 38.82269 5.78061 1.000 34.16063 93 GLN A O 1
ATOM 731 N N . ILE A 1 93 ? 14.56917 38.94966 3.54813 1.000 30.13634 94 ILE A N 1
ATOM 732 C CA . ILE A 1 93 ? 13.65113 37.81511 3.52248 1.000 34.65775 94 ILE A CA 1
ATOM 733 C C . ILE A 1 93 ? 14.39022 36.52035 3.83783 1.000 35.94774 94 ILE A C 1
ATOM 734 O O . ILE A 1 93 ? 13.91063 35.69306 4.62295 1.000 36.04046 94 ILE A O 1
ATOM 739 N N . LEU A 1 94 ? 15.56988 36.32379 3.24021 1.000 32.48885 95 LEU A N 1
ATOM 740 C CA . LEU A 1 94 ? 16.33764 35.11323 3.51580 1.000 33.85407 95 LEU A CA 1
ATOM 741 C C . LEU A 1 94 ? 16.83982 35.08065 4.95330 1.000 32.60159 95 LEU A C 1
ATOM 742 O O . LEU A 1 94 ? 16.92290 34.00272 5.55243 1.000 31.24717 95 LEU A O 1
ATOM 747 N N . LEU A 1 95 ? 17.18495 36.24061 5.51953 1.000 29.05261 96 LEU A N 1
ATOM 748 C CA . LEU A 1 95 ? 17.53167 36.28940 6.93599 1.000 35.30207 96 LEU A CA 1
ATOM 749 C C . LEU A 1 95 ? 16.35388 35.87714 7.80777 1.000 34.87008 96 LEU A C 1
ATOM 750 O O . LEU A 1 95 ? 16.54549 35.24793 8.85523 1.000 30.64224 96 LEU A O 1
ATOM 755 N N . THR A 1 96 ? 15.13170 36.21741 7.39186 1.000 28.42371 97 THR A N 1
ATOM 756 C CA . THR A 1 96 ? 13.95171 35.79359 8.13738 1.000 33.27602 97 THR A CA 1
ATOM 757 C C . THR A 1 96 ? 13.73723 34.28971 8.01673 1.000 28.74416 97 THR A C 1
ATOM 758 O O . THR A 1 96 ? 13.40206 33.62491 9.00359 1.000 33.90519 97 THR A O 1
ATOM 762 N N . LEU A 1 97 ? 13.93246 33.73664 6.81565 1.000 33.74823 98 LEU A N 1
ATOM 763 C CA . LEU A 1 97 ? 13.79010 32.29584 6.62562 1.000 32.10313 98 LEU A CA 1
ATOM 764 C C . LEU A 1 97 ? 14.79829 31.52478 7.46737 1.000 35.84213 98 LEU A C 1
ATOM 765 O O . LEU A 1 97 ? 14.46668 30.48561 8.05036 1.000 35.65366 98 LEU A O 1
ATOM 770 N N . GLN A 1 98 ? 16.03891 32.01420 7.53476 1.000 31.95929 99 GLN A N 1
ATOM 771 C CA . GLN A 1 98 ? 17.03870 31.38840 8.39328 1.000 38.85253 99 GLN A CA 1
ATOM 772 C C . GLN A 1 98 ? 16.67871 31.53650 9.86466 1.000 42.04451 99 GLN A C 1
ATOM 773 O O . GLN A 1 98 ? 17.03573 30.67933 10.68061 1.000 38.84872 99 GLN A O 1
ATOM 779 N N . HIS A 1 99 ? 15.97277 32.61086 10.21936 1.000 36.13404 100 HIS A N 1
ATOM 780 C CA . HIS A 1 99 ? 15.60653 32.83586 11.61183 1.000 28.73760 100 HIS A CA 1
ATOM 781 C C . HIS A 1 99 ? 14.44678 31.94367 12.03825 1.000 39.01633 100 HIS A C 1
ATOM 782 O O . HIS A 1 99 ? 14.33823 31.59077 13.21789 1.000 36.98245 100 HIS A O 1
ATOM 789 N N . LEU A 1 100 ? 13.59241 31.54936 11.09834 1.000 39.89218 101 LEU A N 1
ATOM 790 C CA . LEU A 1 100 ? 12.40894 30.76890 11.43447 1.000 38.97447 101 LEU A CA 1
ATOM 791 C C . LEU A 1 100 ? 12.76631 29.29105 11.59042 1.000 38.17651 101 LEU A C 1
ATOM 792 O O . LEU A 1 100 ? 13.59445 28.76829 10.84037 1.000 34.84436 101 LEU A O 1
ATOM 797 N N . PRO A 1 101 ? 12.16083 28.59828 12.55431 1.000 38.53574 102 PRO A N 1
ATOM 798 C CA . PRO A 1 101 ? 12.41573 27.15256 12.72817 1.000 39.56824 102 PRO A CA 1
ATOM 799 C C . PRO A 1 101 ? 11.63854 26.31223 11.72180 1.000 44.09554 102 PRO A C 1
ATOM 800 O O . PRO A 1 101 ? 10.63353 25.66022 12.02541 1.000 40.04147 102 PRO A O 1
ATOM 804 N N . LEU A 1 102 ? 12.11535 26.31769 10.48081 1.000 39.71932 103 LEU A N 1
ATOM 805 C CA . LEU A 1 102 ? 11.44852 25.59427 9.40815 1.000 35.60076 103 LEU A CA 1
ATOM 806 C C . LEU A 1 102 ? 11.74379 24.10348 9.50267 1.000 53.56709 103 LEU A C 1
ATOM 807 O O . LEU A 1 102 ? 12.88571 23.69374 9.73023 1.000 41.35797 103 LEU A O 1
ATOM 812 N N . THR A 1 103 ? 10.70421 23.29323 9.32386 1.000 38.64675 104 THR A N 1
ATOM 813 C CA . THR A 1 103 ? 10.82870 21.84615 9.31274 1.000 45.11750 104 THR A CA 1
ATOM 814 C C . THR A 1 103 ? 10.83076 21.34212 7.87148 1.000 50.42106 104 THR A C 1
ATOM 815 O O . THR A 1 103 ? 10.68822 22.10837 6.91572 1.000 37.23898 104 THR A O 1
ATOM 819 N N . VAL A 1 104 ? 10.99282 20.02631 7.71783 1.000 39.28053 105 VAL A N 1
ATOM 820 C CA . VAL A 1 104 ? 10.98327 19.43019 6.38560 1.000 47.25564 105 VAL A CA 1
ATOM 821 C C . VAL A 1 104 ? 9.60801 19.57555 5.74487 1.000 39.48681 105 VAL A C 1
ATOM 822 O O . VAL A 1 104 ? 9.49349 19.84254 4.54230 1.000 44.37982 105 VAL A O 1
ATOM 826 N N . ASP A 1 105 ? 8.54372 19.41243 6.53567 1.000 48.80268 106 ASP A N 1
ATOM 827 C CA . ASP A 1 105 ? 7.19489 19.57197 6.00183 1.000 53.39500 106 ASP A CA 1
ATOM 828 C C . ASP A 1 105 ? 6.94114 20.99896 5.53408 1.000 44.98699 106 ASP A C 1
ATOM 829 O O . ASP A 1 105 ? 6.20113 21.21223 4.56667 1.000 51.71451 106 ASP A O 1
ATOM 834 N N . HIS A 1 106 ? 7.54214 21.98581 6.20289 1.000 43.02671 107 HIS A N 1
ATOM 835 C CA . HIS A 1 106 ? 7.39987 23.36884 5.76059 1.000 38.49887 107 HIS A CA 1
ATOM 836 C C . HIS A 1 106 ? 8.09905 23.59423 4.42630 1.000 40.30108 107 HIS A C 1
ATOM 837 O O . HIS A 1 106 ? 7.54686 24.24472 3.53164 1.000 39.67765 107 HIS A O 1
ATOM 844 N N . LEU A 1 107 ? 9.31154 23.05610 4.27236 1.000 41.33053 108 LEU A N 1
ATOM 845 C CA . LEU A 1 107 ? 10.07836 23.25515 3.04859 1.000 47.13778 108 LEU A CA 1
ATOM 846 C C . LEU A 1 107 ? 9.42788 22.59995 1.83708 1.000 36.92670 108 LEU A C 1
ATOM 847 O O . LEU A 1 107 ? 9.72892 22.98935 0.70401 1.000 42.68492 108 LEU A O 1
ATOM 852 N N . LYS A 1 108 ? 8.54800 21.62339 2.04606 1.000 47.46571 109 LYS A N 1
ATOM 853 C CA . LYS A 1 108 ? 7.85985 20.94226 0.95723 1.000 36.67347 109 LYS A CA 1
ATOM 854 C C . LYS A 1 108 ? 6.57229 21.63756 0.53291 1.000 44.51167 109 LYS A C 1
ATOM 855 O O . LYS A 1 108 ? 5.90866 21.16213 -0.39383 1.000 45.18615 109 LYS A O 1
ATOM 861 N N . GLN A 1 109 ? 6.20461 22.74497 1.18167 1.000 35.60355 110 GLN A N 1
ATOM 862 C CA . GLN A 1 109 ? 4.93090 23.39522 0.88954 1.000 32.21564 110 GLN A CA 1
ATOM 863 C C . GLN A 1 109 ? 4.95787 24.14838 -0.43591 1.000 38.42198 110 GLN A C 1
ATOM 864 O O . GLN A 1 109 ? 3.98282 24.10157 -1.19406 1.000 45.67032 110 GLN A O 1
ATOM 870 N N . ASN A 1 110 ? 6.05011 24.84812 -0.73432 1.000 36.44212 111 ASN A N 1
ATOM 871 C CA . ASN A 1 110 ? 6.11958 25.68866 -1.92381 1.000 38.82268 111 ASN A CA 1
ATOM 872 C C . ASN A 1 110 ? 7.52391 25.58902 -2.51309 1.000 39.65354 111 ASN A C 1
ATOM 873 O O . ASN A 1 110 ? 8.31974 24.72302 -2.13557 1.000 39.10869 111 ASN A O 1
ATOM 878 N N . ASN A 1 111 ? 7.83097 26.49142 -3.44681 1.000 34.39153 112 ASN A N 1
ATOM 879 C CA . ASN A 1 111 ? 9.10038 26.48648 -4.16079 1.000 34.56724 112 ASN A CA 1
ATOM 880 C C . ASN A 1 111 ? 10.11812 27.45099 -3.56128 1.000 32.13915 112 ASN A C 1
ATOM 881 O O . ASN A 1 111 ? 11.05466 27.85956 -4.25609 1.000 41.11799 112 ASN A O 1
ATOM 886 N N . THR A 1 112 ? 9.95538 27.82258 -2.28906 1.000 39.55650 113 THR A N 1
ATOM 887 C CA . THR A 1 112 ? 10.90735 28.73013 -1.65384 1.000 39.10080 113 THR A CA 1
ATOM 888 C C . THR A 1 112 ? 12.30369 28.12207 -1.61802 1.000 40.76240 113 THR A C 1
ATOM 889 O O . THR A 1 112 ? 13.29465 28.79349 -1.93015 1.000 38.19321 113 THR A O 1
ATOM 893 N N . ALA A 1 113 ? 12.39946 26.84350 -1.24311 1.000 38.35363 114 ALA A N 1
ATOM 894 C CA . ALA A 1 113 ? 13.69724 26.17696 -1.21261 1.000 36.58261 114 ALA A CA 1
ATOM 895 C C . ALA A 1 113 ? 14.32699 26.13682 -2.59848 1.000 32.42643 114 ALA A C 1
ATOM 896 O O . ALA A 1 113 ? 15.54877 26.26610 -2.73801 1.000 38.44080 114 ALA A O 1
ATOM 898 N N . LYS A 1 114 ? 13.50641 25.96190 -3.63670 1.000 41.53342 115 LYS A N 1
ATOM 899 C CA . LYS A 1 114 ? 14.02307 25.97557 -5.00082 1.000 41.09938 115 LYS A CA 1
ATOM 900 C C . LYS A 1 114 ? 14.56472 27.35021 -5.37253 1.000 42.20866 115 LYS A C 1
ATOM 901 O O . LYS A 1 114 ? 15.64630 27.45775 -5.96197 1.000 43.53420 115 LYS A O 1
ATOM 907 N N . LEU A 1 115 ? 13.83055 28.41305 -5.03278 1.000 45.28299 116 LEU A N 1
ATOM 908 C CA . LEU A 1 115 ? 14.28604 29.75973 -5.36324 1.000 38.29731 116 LEU A CA 1
ATOM 909 C C . LEU A 1 115 ? 15.54181 30.12777 -4.58181 1.000 44.30252 116 LEU A C 1
ATOM 910 O O . LEU A 1 115 ? 16.42494 30.81659 -5.10586 1.000 43.56413 116 LEU A O 1
ATOM 915 N N . VAL A 1 116 ? 15.64057 29.67920 -3.32826 1.000 39.30843 117 VAL A N 1
ATOM 916 C CA . VAL A 1 116 ? 16.83975 29.94616 -2.53976 1.000 39.88303 117 VAL A CA 1
ATOM 917 C C . VAL A 1 116 ? 18.02981 29.17882 -3.10316 1.000 51.48398 117 VAL A C 1
ATOM 918 O O . VAL A 1 116 ? 19.15464 29.69288 -3.14529 1.000 48.22244 117 VAL A O 1
ATOM 922 N N . LYS A 1 117 ? 17.80227 27.94142 -3.55086 1.000 45.20849 118 LYS A N 1
ATOM 923 C CA . LYS A 1 117 ? 18.88125 27.16069 -4.14783 1.000 48.20206 118 LYS A CA 1
ATOM 924 C C . LYS A 1 117 ? 19.39715 27.82039 -5.42070 1.000 47.73740 118 LYS A C 1
ATOM 925 O O . LYS A 1 117 ? 20.60527 27.81723 -5.68544 1.000 49.71958 118 LYS A O 1
ATOM 931 N N . GLN A 1 118 ? 18.49532 28.39689 -6.21935 1.000 43.37569 119 GLN A N 1
ATOM 932 C CA . GLN A 1 118 ? 18.91822 29.09812 -7.42751 1.000 54.14558 119 GLN A CA 1
ATOM 933 C C . GLN A 1 118 ? 19.71137 30.35412 -7.08879 1.000 61.93608 119 GLN A C 1
ATOM 934 O O . GLN A 1 118 ? 20.66298 30.70338 -7.79723 1.000 55.81182 119 GLN A O 1
ATOM 940 N N . LEU A 1 119 ? 19.33344 31.04801 -6.01144 1.000 52.17758 120 LEU A N 1
ATOM 941 C CA . LEU A 1 119 ? 20.07420 32.23663 -5.60266 1.000 47.55879 120 LEU A CA 1
ATOM 942 C C . LEU A 1 119 ? 21.48104 31.88909 -5.13425 1.000 44.47527 120 LEU A C 1
ATOM 943 O O . LEU A 1 119 ? 22.40891 32.68222 -5.32417 1.000 48.92461 120 LEU A O 1
ATOM 948 N N . SER A 1 120 ? 21.66346 30.71363 -4.53068 1.000 52.66027 121 SER A N 1
ATOM 949 C CA . SER A 1 120 ? 22.98371 30.30767 -4.06578 1.000 59.61623 121 SER A CA 1
ATOM 950 C C . SER A 1 120 ? 23.94301 29.99724 -5.20654 1.000 69.23199 121 SER A C 1
ATOM 951 O O . SER A 1 120 ? 25.14094 29.82874 -4.95380 1.000 63.52690 121 SER A O 1
ATOM 954 N N . LYS A 1 121 ? 23.45624 29.92408 -6.44188 1.000 64.30253 122 LYS A N 1
ATOM 955 C CA . LYS A 1 121 ? 24.27908 29.55601 -7.58743 1.000 73.98542 122 LYS A CA 1
ATOM 956 C C . LYS A 1 121 ? 24.43268 30.66697 -8.61279 1.000 65.01304 122 LYS A C 1
ATOM 957 O O . LYS A 1 121 ? 25.50228 30.79548 -9.21357 1.000 77.70089 122 LYS A O 1
ATOM 963 N N . SER A 1 122 ? 23.39746 31.47870 -8.83332 1.000 58.77015 123 SER A N 1
ATOM 964 C CA . SER A 1 122 ? 23.39482 32.43209 -9.93397 1.000 64.28922 123 SER A CA 1
ATOM 965 C C . SER A 1 122 ? 23.22465 33.88438 -9.50883 1.000 64.41907 123 SER A C 1
ATOM 966 O O . SER A 1 122 ? 23.18399 34.76141 -10.37976 1.000 69.27895 123 SER A O 1
ATOM 969 N N . SER A 1 123 ? 23.12282 34.17254 -8.21382 1.000 71.02348 124 SER A N 1
ATOM 970 C CA . SER A 1 123 ? 22.96767 35.55454 -7.77804 1.000 64.37058 124 SER A CA 1
ATOM 971 C C . SER A 1 123 ? 24.28457 36.30529 -7.92847 1.000 68.05248 124 SER A C 1
ATOM 972 O O . SER A 1 123 ? 25.33817 35.82779 -7.49639 1.000 65.04120 124 SER A O 1
ATOM 975 N N . GLU A 1 124 ? 24.22224 37.48505 -8.54273 1.000 65.99456 125 GLU A N 1
ATOM 976 C CA . GLU A 1 124 ? 25.41017 38.29844 -8.76431 1.000 63.35483 125 GLU A CA 1
ATOM 977 C C . GLU A 1 124 ? 25.78320 39.14917 -7.55759 1.000 60.72434 125 GLU A C 1
ATOM 978 O O . GLU A 1 124 ? 26.81138 39.83359 -7.59850 1.000 59.85101 125 GLU A O 1
ATOM 984 N N . ASP A 1 125 ? 24.98211 39.12875 -6.49549 1.000 62.06733 126 ASP A N 1
ATOM 985 C CA . ASP A 1 125 ? 25.31095 39.83220 -5.26387 1.000 44.78966 126 ASP A CA 1
ATOM 986 C C . ASP A 1 125 ? 26.08529 38.89673 -4.34487 1.000 54.48846 126 ASP A C 1
ATOM 987 O O . ASP A 1 125 ? 25.64010 37.77738 -4.07188 1.000 63.25231 126 ASP A O 1
ATOM 992 N N . GLU A 1 126 ? 27.24475 39.35978 -3.87125 1.000 57.96698 127 GLU A N 1
ATOM 993 C CA . GLU A 1 126 ? 28.11850 38.49755 -3.08057 1.000 61.85342 127 GLU A CA 1
ATOM 994 C C . GLU A 1 126 ? 27.47811 38.11821 -1.75053 1.000 55.44878 127 GLU A C 1
ATOM 995 O O . GLU A 1 126 ? 27.54662 36.95642 -1.33239 1.000 48.83378 127 GLU A O 1
ATOM 1001 N N . GLU A 1 127 ? 26.85186 39.08063 -1.07003 1.000 47.06907 128 GLU A N 1
ATOM 1002 C CA . GLU A 1 127 ? 26.25609 38.78499 0.22825 1.000 50.37460 128 GLU A CA 1
ATOM 1003 C C . GLU A 1 127 ? 24.98510 37.95662 0.09286 1.000 43.58029 128 GLU A C 1
ATOM 1004 O O . GLU A 1 127 ? 24.70610 37.11219 0.95161 1.000 54.79879 128 GLU A O 1
ATOM 1010 N N . LEU A 1 128 ? 24.20647 38.17596 -0.96894 1.000 42.26899 129 LEU A N 1
ATOM 1011 C CA . LEU A 1 128 ? 22.99291 37.38810 -1.16035 1.000 43.46083 129 LEU A CA 1
ATOM 1012 C C . LEU A 1 128 ? 23.32404 35.95656 -1.56328 1.000 48.05465 129 LEU A C 1
ATOM 1013 O O . LEU A 1 128 ? 22.66112 35.01182 -1.11940 1.000 44.92419 129 LEU A O 1
ATOM 1018 N N . ARG A 1 129 ? 24.34552 35.77637 -2.40415 1.000 46.59832 130 ARG A N 1
ATOM 1019 C CA . ARG A 1 129 ? 24.76652 34.43020 -2.77885 1.000 45.05323 130 ARG A CA 1
ATOM 1020 C C . ARG A 1 129 ? 25.32099 33.67194 -1.57883 1.000 49.26861 130 ARG A C 1
ATOM 1021 O O . ARG A 1 129 ? 25.05121 32.47628 -1.41344 1.000 49.25860 130 ARG A O 1
ATOM 1029 N N . LYS A 1 130 ? 26.09503 34.35133 -0.72878 1.000 49.34707 131 LYS A N 1
ATOM 1030 C CA . LYS A 1 130 ? 26.65708 33.69402 0.44661 1.000 51.29363 131 LYS A CA 1
ATOM 1031 C C . LYS A 1 130 ? 25.57127 33.33825 1.45439 1.000 58.42973 131 LYS A C 1
ATOM 1032 O O . LYS A 1 130 ? 25.59199 32.24751 2.03699 1.000 43.69817 131 LYS A O 1
ATOM 1038 N N . LEU A 1 131 ? 24.61553 34.24513 1.67425 1.000 41.36696 132 LEU A N 1
ATOM 1039 C CA . LEU A 1 131 ? 23.52535 33.95729 2.60107 1.000 44.88559 132 LEU A CA 1
ATOM 1040 C C . LEU A 1 131 ? 22.66506 32.80589 2.09825 1.000 36.55089 132 LEU A C 1
ATOM 1041 O O . LEU A 1 131 ? 22.24236 31.94760 2.88207 1.000 38.58383 132 LEU A O 1
ATOM 1046 N N . ALA A 1 132 ? 22.39510 32.77001 0.79186 1.000 40.20526 133 ALA A N 1
ATOM 1047 C CA . ALA A 1 132 ? 21.62290 31.66739 0.23049 1.000 50.79861 133 ALA A CA 1
ATOM 1048 C C . ALA A 1 132 ? 22.37650 30.34820 0.34923 1.000 54.62987 133 ALA A C 1
ATOM 1049 O O . ALA A 1 132 ? 21.76657 29.29946 0.58736 1.000 38.59852 133 ALA A O 1
ATOM 1051 N N . SER A 1 133 ? 23.70286 30.38017 0.19065 1.000 49.34914 134 SER A N 1
ATOM 1052 C CA . SER A 1 133 ? 24.49154 29.15749 0.31355 1.000 51.10033 134 SER A CA 1
ATOM 1053 C C . SER A 1 133 ? 24.44827 28.61306 1.73582 1.000 41.28995 134 SER A C 1
ATOM 1054 O O . SER A 1 133 ? 24.27811 27.40516 1.93915 1.000 46.35905 134 SER A O 1
ATOM 1057 N N . VAL A 1 134 ? 24.60013 29.48807 2.73283 1.000 47.22323 135 VAL A N 1
ATOM 1058 C CA . VAL A 1 134 ? 24.50287 29.04948 4.12097 1.000 39.34896 135 VAL A CA 1
ATOM 1059 C C . VAL A 1 134 ? 23.09432 28.56041 4.42983 1.000 41.45730 135 VAL A C 1
ATOM 1060 O O . VAL A 1 134 ? 22.91208 27.61863 5.21165 1.000 45.76947 135 VAL A O 1
ATOM 1064 N N . LEU A 1 135 ? 22.07981 29.17208 3.81552 1.000 46.41938 136 LEU A N 1
ATOM 1065 C CA . LEU A 1 135 ? 20.70425 28.76259 4.07574 1.000 42.64312 136 LEU A CA 1
ATOM 1066 C C . LEU A 1 135 ? 20.41509 27.38612 3.48816 1.000 38.10232 136 LEU A C 1
ATOM 1067 O O . LEU A 1 135 ? 19.68569 26.58955 4.09025 1.000 42.84727 136 LEU A O 1
ATOM 1072 N N . VAL A 1 136 ? 20.98078 27.08546 2.31700 1.000 47.41735 137 VAL A N 1
ATOM 1073 C CA . VAL A 1 136 ? 20.76904 25.77615 1.70652 1.000 41.52777 137 VAL A CA 1
ATOM 1074 C C . VAL A 1 136 ? 21.47048 24.68911 2.51242 1.000 49.12086 137 VAL A C 1
ATOM 1075 O O . VAL A 1 136 ? 20.92768 23.59442 2.70736 1.000 45.78020 137 VAL A O 1
ATOM 1079 N N . SER A 1 137 ? 22.68116 24.97268 3.00061 1.000 52.80453 138 SER A N 1
ATOM 1080 C CA . SER A 1 137 ? 23.40810 23.98440 3.79185 1.000 56.37892 138 SER A CA 1
ATOM 1081 C C . SER A 1 137 ? 22.69379 23.69444 5.10631 1.000 55.45660 138 SER A C 1
ATOM 1082 O O . SER A 1 137 ? 22.69984 22.55340 5.58290 1.000 58.81889 138 SER A O 1
ATOM 1085 N N . ASP A 1 138 ? 22.07516 24.71379 5.70821 1.000 55.43272 139 ASP A N 1
ATOM 1086 C CA . ASP A 1 138 ? 21.29077 24.48750 6.91776 1.000 50.01530 139 ASP A CA 1
ATOM 1087 C C . ASP A 1 138 ? 20.08325 23.60414 6.63199 1.000 44.67421 139 ASP A C 1
ATOM 1088 O O . ASP A 1 138 ? 19.77033 22.69950 7.41437 1.000 52.67442 139 ASP A O 1
ATOM 1093 N N . TRP A 1 139 ? 19.39485 23.84880 5.51363 1.000 46.66046 140 TRP A N 1
ATOM 1094 C CA . TRP A 1 139 ? 18.24699 23.02241 5.15613 1.000 42.65315 140 TRP A CA 1
ATOM 1095 C C . TRP A 1 139 ? 18.66887 21.61496 4.75533 1.000 51.98019 140 TRP A C 1
ATOM 1096 O O . TRP A 1 139 ? 17.90583 20.66267 4.95283 1.000 43.90250 140 TRP A O 1
ATOM 1107 N N . MET A 1 140 ? 19.86928 21.46203 4.19086 1.000 54.93553 141 MET A N 1
ATOM 1108 C CA . MET A 1 140 ? 20.37797 20.12597 3.89736 1.000 54.29179 141 MET A CA 1
ATOM 1109 C C . MET A 1 140 ? 20.59153 19.32799 5.17750 1.000 53.58720 141 MET A C 1
ATOM 1110 O O . MET A 1 140 ? 20.37613 18.11063 5.20346 1.000 49.18655 141 MET A O 1
ATOM 1115 N N . ALA A 1 141 ? 21.01350 19.99860 6.25264 1.000 56.32972 142 ALA A N 1
ATOM 1116 C CA . ALA A 1 141 ? 21.20039 19.31207 7.52579 1.000 47.45738 142 ALA A CA 1
ATOM 1117 C C . ALA A 1 141 ? 19.86910 18.94599 8.16845 1.000 56.17829 142 ALA A C 1
ATOM 1118 O O . ALA A 1 141 ? 19.77765 17.92587 8.86100 1.000 55.59486 142 ALA A O 1
ATOM 1120 N N . VAL A 1 142 ? 18.83299 19.76080 7.95577 1.000 70.79579 143 VAL A N 1
ATOM 1121 C CA . VAL A 1 142 ? 17.51618 19.44792 8.50247 1.000 47.19783 143 VAL A CA 1
ATOM 1122 C C . VAL A 1 142 ? 16.94869 18.19699 7.84329 1.000 51.50052 143 VAL A C 1
ATOM 1123 O O . VAL A 1 142 ? 16.36257 17.33688 8.51221 1.000 62.99059 143 VAL A O 1
ATOM 1127 N N . ILE A 1 143 ? 17.11472 18.07291 6.52476 1.000 59.14312 144 ILE A N 1
ATOM 1128 C CA . ILE A 1 143 ? 16.66653 16.87108 5.82827 1.000 60.80449 144 ILE A CA 1
ATOM 1129 C C . ILE A 1 143 ? 17.48234 15.66357 6.27268 1.000 61.44425 144 ILE A C 1
ATOM 1130 O O . ILE A 1 143 ? 16.95352 14.55402 6.41019 1.000 63.85281 144 ILE A O 1
ATOM 1135 N N A ARG A 1 144 ? 18.77965 15.86055 6.50709 0.546 64.56255 145 ARG A N 1
ATOM 1136 N N B ARG A 1 144 ? 18.78240 15.85709 6.50882 0.454 64.54968 145 ARG A N 1
ATOM 1137 C CA A ARG A 1 144 ? 19.65910 14.77922 6.92908 0.546 62.48452 145 ARG A CA 1
ATOM 1138 C CA B ARG A 1 144 ? 19.64844 14.76115 6.92795 0.454 62.49151 145 ARG A CA 1
ATOM 1139 C C A ARG A 1 144 ? 19.39187 14.32416 8.35786 0.546 64.71984 145 ARG A C 1
ATOM 1140 C C B ARG A 1 144 ? 19.41817 14.33929 8.37298 0.454 64.75035 145 ARG A C 1
ATOM 1141 O O A ARG A 1 144 ? 19.86888 13.25189 8.74548 0.546 74.96519 145 ARG A O 1
ATOM 1142 O O B ARG A 1 144 ? 19.95769 13.30916 8.79066 0.454 74.96500 145 ARG A O 1
ATOM 1157 N N . SER A 1 145 ? 18.63790 15.09732 9.13994 1.000 67.25266 146 SER A N 1
ATOM 1158 C CA . SER A 1 145 ? 18.34295 14.74372 10.52271 1.000 67.38767 146 SER A CA 1
ATOM 1159 C C . SER A 1 145 ? 17.27575 13.66484 10.64890 1.000 73.96588 146 SER A C 1
ATOM 1160 O O . SER A 1 145 ? 16.97185 13.25026 11.77247 1.000 94.71661 146 SER A O 1
ATOM 1163 N N . GLN A 1 146 ? 16.70239 13.20502 9.54121 1.000 86.67970 147 GLN A N 1
ATOM 1164 C CA . GLN A 1 146 ? 15.67317 12.17315 9.58532 1.000 84.87811 147 GLN A CA 1
ATOM 1165 C C . GLN A 1 146 ? 15.75866 11.25736 8.36796 1.000 83.88468 147 GLN A C 1
ATOM 1166 O O . GLN A 1 146 ? 16.78702 11.19896 7.69316 1.000 75.85247 147 GLN A O 1
ATOM 1172 N N . GLY B 2 1 ? 8.98731 63.94074 3.00636 1.000 75.19836 568 GLY B N 1
ATOM 1173 C CA . GLY B 2 1 ? 8.98140 64.90411 1.92168 1.000 51.92788 568 GLY B CA 1
ATOM 1174 C C . GLY B 2 1 ? 9.38539 64.29808 0.59082 1.000 52.60698 568 GLY B C 1
ATOM 1175 O O . GLY B 2 1 ? 9.65572 63.09943 0.49875 1.000 56.32687 568 GLY B O 1
ATOM 1176 N N . HIS B 2 2 ? 9.43279 65.13415 -0.44668 1.000 42.50050 569 HIS B N 1
ATOM 1177 C CA . HIS B 2 2 ? 9.76390 64.68930 -1.79492 1.000 36.46335 569 HIS B CA 1
ATOM 1178 C C . HIS B 2 2 ? 11.00944 65.36798 -2.35212 1.000 34.60752 569 HIS B C 1
ATOM 1179 O O . HIS B 2 2 ? 11.35620 65.13807 -3.51705 1.000 43.98736 569 HIS B O 1
ATOM 1186 N N . MET B 2 3 ? 11.68528 66.20140 -1.55974 1.000 33.68233 570 MET B N 1
ATOM 1187 C CA . MET B 2 3 ? 12.89508 66.87779 -2.01196 1.000 35.68582 570 MET B CA 1
ATOM 1188 C C . MET B 2 3 ? 14.14828 66.02644 -1.85683 1.000 47.03743 570 MET B C 1
ATOM 1189 O O . MET B 2 3 ? 15.07096 66.14795 -2.67087 1.000 38.63165 570 MET B O 1
ATOM 1194 N N . ARG B 2 4 ? 14.20662 65.16674 -0.84148 1.000 35.47242 571 ARG B N 1
ATOM 1195 C CA . ARG B 2 4 ? 15.37365 64.32303 -0.63162 1.000 36.86845 571 ARG B CA 1
ATOM 1196 C C . ARG B 2 4 ? 14.94416 63.00227 -0.00927 1.000 44.99962 571 ARG B C 1
ATOM 1197 O O . ARG B 2 4 ? 13.84586 62.87736 0.54032 1.000 37.32344 571 ARG B O 1
ATOM 1205 N N . CYS B 2 5 ? 15.83589 62.01554 -0.10248 1.000 36.98683 572 CYS B N 1
ATOM 1206 C CA . CYS B 2 5 ? 15.58307 60.70481 0.48238 1.000 39.53024 572 CYS B CA 1
ATOM 1207 C C . CYS B 2 5 ? 15.35591 60.83116 1.98320 1.000 38.79643 572 CYS B C 1
ATOM 1208 O O . CYS B 2 5 ? 16.14888 61.45564 2.69401 1.000 39.52455 572 CYS B O 1
ATOM 1211 N N . VAL B 2 6 ? 14.26616 60.22772 2.46550 1.000 41.67651 573 VAL B N 1
ATOM 1212 C CA . VAL B 2 6 ? 13.86099 60.39631 3.85707 1.000 38.71852 573 VAL B CA 1
ATOM 1213 C C . VAL B 2 6 ? 14.81630 59.73626 4.84070 1.000 38.81101 573 VAL B C 1
ATOM 1214 O O . VAL B 2 6 ? 14.73618 60.00944 6.04437 1.000 37.06381 573 VAL B O 1
ATOM 1218 N N . ARG B 2 7 ? 15.72241 58.88273 4.36871 1.000 35.00609 574 ARG B N 1
ATOM 1219 C CA . ARG B 2 7 ? 16.69831 58.27003 5.26030 1.000 35.95264 574 ARG B CA 1
ATOM 1220 C C . ARG B 2 7 ? 17.66244 59.32710 5.78386 1.000 40.92850 574 ARG B C 1
ATOM 1221 O O . ARG B 2 7 ? 18.19923 60.12930 5.01319 1.000 38.61209 574 ARG B O 1
ATOM 1229 N N . SER B 2 8 ? 17.87503 59.33109 7.09772 1.000 40.21057 575 SER B N 1
ATOM 1230 C CA . SER B 2 8 ? 18.78181 60.29452 7.70702 1.000 39.09917 575 SER B CA 1
ATOM 1231 C C . SER B 2 8 ? 20.21109 60.02876 7.25121 1.000 40.12756 575 SER B C 1
ATOM 1232 O O . SER B 2 8 ? 20.71811 58.90990 7.37737 1.000 54.80075 575 SER B O 1
ATOM 1235 N N . GLY B 2 9 ? 20.85975 61.06113 6.71703 1.000 53.71574 576 GLY B N 1
ATOM 1236 C CA . GLY B 2 9 ? 22.19603 60.94247 6.17714 1.000 43.90916 576 GLY B CA 1
ATOM 1237 C C . GLY B 2 9 ? 22.25888 60.82224 4.66997 1.000 59.55970 576 GLY B C 1
ATOM 1238 O O . GLY B 2 9 ? 23.35711 60.89825 4.10483 1.000 56.42120 576 GLY B O 1
ATOM 1239 N N . CYS B 2 10 ? 21.12151 60.63493 4.00599 1.000 46.10096 577 CYS B N 1
ATOM 1240 C CA . CYS B 2 10 ? 21.05372 60.55229 2.55287 1.000 44.97591 577 CYS B CA 1
ATOM 1241 C C . CYS B 2 10 ? 20.40737 61.82388 2.02177 1.000 49.20756 577 CYS B C 1
ATOM 1242 O O . CYS B 2 10 ? 19.29345 62.17460 2.42734 1.000 37.70618 577 CYS B O 1
ATOM 1245 N N . GLU B 2 11 ? 21.10667 62.51035 1.11974 1.000 41.49735 578 GLU B N 1
ATOM 1246 C CA . GLU B 2 11 ? 20.61613 63.74317 0.51964 1.000 36.43674 578 GLU B CA 1
ATOM 1247 C C . GLU B 2 11 ? 20.19223 63.55376 -0.93093 1.000 47.95959 578 GLU B C 1
ATOM 1248 O O . GLU B 2 11 ? 19.91022 64.54070 -1.61861 1.000 41.53488 578 GLU B O 1
ATOM 1254 N N . ASN B 2 12 ? 20.13936 62.31393 -1.41006 1.000 39.23591 579 ASN B N 1
ATOM 1255 C CA . ASN B 2 12 ? 19.80847 62.06555 -2.80199 1.000 37.55654 579 ASN B CA 1
ATOM 1256 C C . ASN B 2 12 ? 18.33794 62.37932 -3.07201 1.000 41.30367 579 ASN B C 1
ATOM 1257 O O . ASN B 2 12 ? 17.48617 62.21063 -2.19587 1.000 36.85534 579 ASN B O 1
ATOM 1262 N N . PRO B 2 13 ? 18.01614 62.84278 -4.27568 1.000 45.59246 580 PRO B N 1
ATOM 1263 C CA . PRO B 2 13 ? 16.61266 63.04244 -4.64306 1.000 36.09605 580 PRO B CA 1
ATOM 1264 C C . PRO B 2 13 ? 15.88387 61.71360 -4.70947 1.000 39.96666 580 PRO B C 1
ATOM 1265 O O . PRO B 2 13 ? 16.46057 60.70182 -5.13648 1.000 40.89946 580 PRO B O 1
ATOM 1269 N N . PRO B 2 14 ? 14.62172 61.67092 -4.29057 1.000 40.21442 581 PRO B N 1
ATOM 1270 C CA . PRO B 2 14 ? 13.85996 60.42151 -4.38109 1.000 35.18379 581 PRO B CA 1
ATOM 1271 C C . PRO B 2 14 ? 13.60703 60.02924 -5.82721 1.000 41.06246 581 PRO B C 1
ATOM 1272 O O . PRO B 2 14 ? 13.58731 60.86770 -6.73202 1.000 39.06484 581 PRO B O 1
ATOM 1276 N N . ILE B 2 15 ? 13.41546 58.73127 -6.03756 1.000 30.03646 582 ILE B N 1
ATOM 1277 C CA . ILE B 2 15 ? 13.10047 58.19671 -7.35156 1.000 35.13703 582 ILE B CA 1
ATOM 1278 C C . ILE B 2 15 ? 11.68655 57.62131 -7.32015 1.000 40.66613 582 ILE B C 1
ATOM 1279 O O . ILE B 2 15 ? 11.09670 57.40858 -6.25993 1.000 36.38738 582 ILE B O 1
ATOM 1284 N N . VAL B 2 16 ? 11.14370 57.36866 -8.50635 1.000 35.97078 583 VAL B N 1
ATOM 1285 C CA . VAL B 2 16 ? 9.79955 56.82220 -8.65126 1.000 41.39816 583 VAL B CA 1
ATOM 1286 C C . VAL B 2 16 ? 9.87817 55.30373 -8.58522 1.000 38.07143 583 VAL B C 1
ATOM 1287 O O . VAL B 2 16 ? 10.71742 54.68449 -9.25021 1.000 40.30957 583 VAL B O 1
ATOM 1291 N N . SER B 2 17 ? 9.00870 54.70379 -7.77652 1.000 36.12459 584 SER B N 1
ATOM 1292 C CA . SER B 2 17 ? 8.93129 53.25499 -7.67134 1.000 39.36168 584 SER B CA 1
ATOM 1293 C C . SER B 2 17 ? 7.54745 52.87505 -7.17071 1.000 33.93900 584 SER B C 1
ATOM 1294 O O . SER B 2 17 ? 6.97978 53.56318 -6.31865 1.000 37.42732 584 SER B O 1
ATOM 1297 N N . LYS B 2 18 ? 7.01511 51.77339 -7.70248 1.000 33.09662 585 LYS B N 1
ATOM 1298 C CA . LYS B 2 18 ? 5.72955 51.26163 -7.24543 1.000 41.35786 585 LYS B CA 1
ATOM 1299 C C . LYS B 2 18 ? 5.78977 50.69974 -5.83117 1.000 46.83564 585 LYS B C 1
ATOM 1300 O O . LYS B 2 18 ? 4.74094 50.35343 -5.27710 1.000 43.25316 585 LYS B O 1
ATOM 1306 N N . ASP B 2 19 ? 6.97975 50.60651 -5.23776 1.000 40.32086 586 ASP B N 1
ATOM 1307 C CA . ASP B 2 19 ? 7.14983 50.04270 -3.90667 1.000 35.84270 586 ASP B CA 1
ATOM 1308 C C . ASP B 2 19 ? 7.13895 51.09090 -2.80084 1.000 33.91901 586 ASP B C 1
ATOM 1309 O O . ASP B 2 19 ? 7.11023 50.71942 -1.62237 1.000 33.42425 586 ASP B O 1
ATOM 1314 N N . TRP B 2 20 ? 7.16728 52.37459 -3.13999 1.000 30.05764 587 TRP B N 1
ATOM 1315 C CA . TRP B 2 20 ? 7.01975 53.43358 -2.14436 1.000 37.76583 587 TRP B CA 1
ATOM 1316 C C . TRP B 2 20 ? 6.31981 54.61560 -2.81057 1.000 37.11008 587 TRP B C 1
ATOM 1317 O O . TRP B 2 20 ? 5.68680 54.46311 -3.86011 1.000 39.69557 587 TRP B O 1
ATOM 1328 N N . ASP B 2 21 ? 6.42209 55.79840 -2.19947 1.000 32.66810 588 ASP B N 1
ATOM 1329 C CA . ASP B 2 21 ? 5.65284 56.96747 -2.62689 1.000 47.28869 588 ASP B CA 1
ATOM 1330 C C . ASP B 2 21 ? 6.57572 58.17652 -2.80545 1.000 40.96058 588 ASP B C 1
ATOM 1331 O O . ASP B 2 21 ? 6.37993 59.23205 -2.20344 1.000 29.13349 588 ASP B O 1
ATOM 1336 N N . ASN B 2 22 ? 7.59610 58.00832 -3.65017 1.000 31.15160 589 ASN B N 1
ATOM 1337 C CA . ASN B 2 22 ? 8.47476 59.10223 -4.07533 1.000 44.05127 589 ASN B CA 1
ATOM 1338 C C . ASN B 2 22 ? 9.16171 59.77334 -2.88392 1.000 40.09000 589 ASN B C 1
ATOM 1339 O O . ASN B 2 22 ? 9.23989 61.00024 -2.78953 1.000 31.19642 589 ASN B O 1
ATOM 1344 N N . GLU B 2 23 ? 9.66885 58.95305 -1.96068 1.000 29.80929 590 GLU B N 1
ATOM 1345 C CA . GLU B 2 23 ? 10.39489 59.49387 -0.81855 1.000 30.09646 590 GLU B CA 1
ATOM 1346 C C . GLU B 2 23 ? 11.66917 58.71392 -0.51069 1.000 36.37186 590 GLU B C 1
ATOM 1347 O O . GLU B 2 23 ? 12.31530 58.99219 0.50773 1.000 36.89852 590 GLU B O 1
ATOM 1353 N N . TYR B 2 24 ? 12.05566 57.75976 -1.35562 1.000 32.11963 591 TYR B N 1
ATOM 1354 C CA . TYR B 2 24 ? 13.30591 57.03011 -1.20733 1.000 35.83550 591 TYR B CA 1
ATOM 1355 C C . TYR B 2 24 ? 14.08091 57.08118 -2.51481 1.000 30.93001 591 TYR B C 1
ATOM 1356 O O . TYR B 2 24 ? 13.49573 57.15678 -3.59853 1.000 33.31220 591 TYR B O 1
ATOM 1365 N N . CYS B 2 25 ? 15.40829 57.03299 -2.40303 1.000 35.77306 592 CYS B N 1
ATOM 1366 C CA . CYS B 2 25 ? 16.26811 57.05037 -3.57795 1.000 35.49108 592 CYS B CA 1
ATOM 1367 C C . CYS B 2 25 ? 16.65378 55.65836 -4.05594 1.000 46.24820 592 CYS B C 1
ATOM 1368 O O . CYS B 2 25 ? 17.10135 55.51621 -5.19946 1.000 40.00783 592 CYS B O 1
ATOM 1371 N N . SER B 2 26 ? 16.49193 54.63479 -3.22019 1.000 37.48291 593 SER B N 1
ATOM 1372 C CA . SER B 2 26 ? 16.94692 53.29452 -3.56518 1.000 32.20516 593 SER B CA 1
ATOM 1373 C C . SER B 2 26 ? 16.28334 52.28795 -2.63696 1.000 45.28882 593 SER B C 1
ATOM 1374 O O . SER B 2 26 ? 15.67227 52.64811 -1.62758 1.000 34.08066 593 SER B O 1
ATOM 1377 N N . ASN B 2 27 ? 16.41855 51.00847 -2.99714 1.000 35.91689 594 ASN B N 1
ATOM 1378 C CA . ASN B 2 27 ? 15.90833 49.93849 -2.14624 1.000 31.00529 594 ASN B CA 1
ATOM 1379 C C . ASN B 2 27 ? 16.68395 49.84140 -0.83857 1.000 34.90230 594 ASN B C 1
ATOM 1380 O O . ASN B 2 27 ? 16.09696 49.53904 0.20705 1.000 34.59427 594 ASN B O 1
ATOM 1385 N N . GLU B 2 28 ? 17.99685 50.08811 -0.87560 1.000 35.87669 595 GLU B N 1
ATOM 1386 C CA . GLU B 2 28 ? 18.80133 49.99645 0.33907 1.000 34.20246 595 GLU B CA 1
ATOM 1387 C C . GLU B 2 28 ? 18.37591 51.03331 1.36882 1.000 31.97673 595 GLU B C 1
ATOM 1388 O O . GLU B 2 28 ? 18.37600 50.75248 2.57326 1.000 32.52138 595 GLU B O 1
ATOM 1394 N N . CYS B 2 29 ? 18.01593 52.23913 0.92031 1.000 29.67893 596 CYS B N 1
ATOM 1395 C CA . CYS B 2 29 ? 17.62124 53.27247 1.87136 1.000 29.94566 596 CYS B CA 1
ATOM 1396 C C . CYS B 2 29 ? 16.29080 52.94546 2.53703 1.000 29.94613 596 CYS B C 1
ATOM 1397 O O . CYS B 2 29 ? 16.03074 53.40610 3.65302 1.000 40.88293 596 CYS B O 1
ATOM 1400 N N . VAL B 2 30 ? 15.44287 52.15399 1.87953 1.000 30.09873 597 VAL B N 1
ATOM 1401 C CA . VAL B 2 30 ? 14.20572 51.70763 2.51261 1.000 40.46439 597 VAL B CA 1
ATOM 1402 C C . VAL B 2 30 ? 14.51501 50.80070 3.69760 1.000 34.82592 597 VAL B C 1
ATOM 1403 O O . VAL B 2 30 ? 13.98876 50.98920 4.80077 1.000 37.59158 597 VAL B O 1
ATOM 1407 N N . VAL B 2 31 ? 15.37887 49.80544 3.48768 1.000 33.87789 598 VAL B N 1
ATOM 1408 C CA . VAL B 2 31 ? 15.69663 48.85766 4.55130 1.000 42.13974 598 VAL B CA 1
ATOM 1409 C C . VAL B 2 31 ? 16.47144 49.54284 5.67013 1.000 33.56463 598 VAL B C 1
ATOM 1410 O O . VAL B 2 31 ? 16.21534 49.30368 6.85647 1.000 31.28612 598 VAL B O 1
ATOM 1414 N N . LYS B 2 32 ? 17.42311 50.40992 5.31605 1.000 33.05686 599 LYS B N 1
ATOM 1415 C CA . LYS B 2 32 ? 18.22524 51.07728 6.33652 1.000 38.18881 599 LYS B CA 1
ATOM 1416 C C . LYS B 2 32 ? 17.38692 52.04765 7.15967 1.000 38.76272 599 LYS B C 1
ATOM 1417 O O . LYS B 2 32 ? 17.56113 52.14248 8.38026 1.000 38.99482 599 LYS B O 1
ATOM 1423 N N . HIS B 2 33 ? 16.47492 52.77857 6.51344 1.000 33.28650 600 HIS B N 1
ATOM 1424 C CA . HIS B 2 33 ? 15.64320 53.72782 7.24747 1.000 39.22903 600 HIS B CA 1
ATOM 1425 C C . HIS B 2 33 ? 14.67711 53.01048 8.18104 1.000 32.25275 600 HIS B C 1
ATOM 1426 O O . HIS B 2 33 ? 14.46880 53.44616 9.31903 1.000 34.91480 600 HIS B O 1
ATOM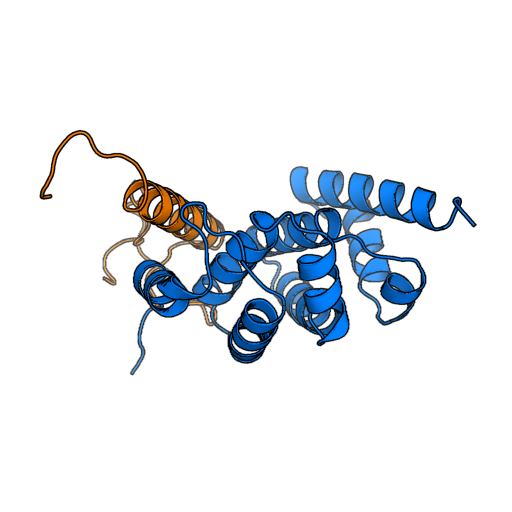 1433 N N . SER B 2 34 ? 14.07405 51.91258 7.71778 1.000 29.06406 601 SER B N 1
ATOM 1434 C CA . SER B 2 34 ? 13.19601 51.13535 8.58581 1.000 36.12792 601 SER B CA 1
ATOM 1435 C C . SER B 2 34 ? 13.95610 50.56012 9.77210 1.000 35.70037 601 SER B C 1
ATOM 1436 O O . SER B 2 34 ? 13.39412 50.42890 10.86553 1.000 39.73825 601 SER B O 1
ATOM 1439 N N . ARG B 2 35 ? 15.23118 50.21596 9.57760 1.000 37.20063 602 ARG B N 1
ATOM 1440 C CA . ARG B 2 35 ? 16.04951 49.74222 10.68807 1.000 34.49045 602 ARG B CA 1
ATOM 1441 C C . ARG B 2 35 ? 16.36810 50.87344 11.65838 1.000 41.14728 602 ARG B C 1
ATOM 1442 O O . ARG B 2 35 ? 16.36991 50.66986 12.87847 1.000 41.14509 602 ARG B O 1
ATOM 1450 N N . ASP B 2 36 ? 16.64073 52.07271 11.13509 1.000 32.14857 603 ASP B N 1
ATOM 1451 C CA . ASP B 2 36 ? 16.89500 53.21937 12.00245 1.000 32.40992 603 ASP B CA 1
ATOM 1452 C C . ASP B 2 36 ? 15.66926 53.55863 12.84100 1.000 39.32100 603 ASP B C 1
ATOM 1453 O O . ASP B 2 36 ? 15.78618 53.84384 14.03886 1.000 38.63657 603 ASP B O 1
ATOM 1458 N N . VAL B 2 37 ? 14.48388 53.53351 12.22804 1.000 34.71550 604 VAL B N 1
ATOM 1459 C CA . VAL B 2 37 ? 13.26025 53.83880 12.96254 1.000 33.32885 604 VAL B CA 1
ATOM 1460 C C . VAL B 2 37 ? 12.98257 52.76692 14.00913 1.000 30.18693 604 VAL B C 1
ATOM 1461 O O . VAL B 2 37 ? 12.53240 53.06883 15.12108 1.000 37.61273 604 VAL B 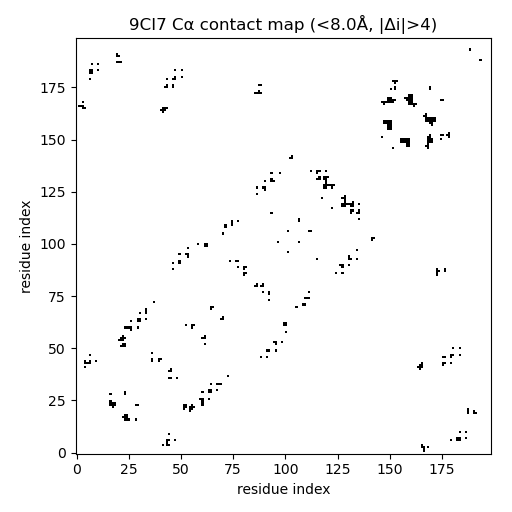O 1
ATOM 1465 N N . PHE B 2 38 ? 13.25098 51.50202 13.67606 1.000 31.22866 605 PHE B N 1
ATOM 1466 C CA . PHE B 2 38 ? 13.01688 50.41767 14.62562 1.000 39.90256 605 PHE B CA 1
ATOM 1467 C C . PHE B 2 38 ? 13.89776 50.57217 15.85979 1.000 42.42420 605 PHE B C 1
ATOM 1468 O O . PHE B 2 38 ? 13.42803 50.42896 16.99458 1.000 40.56281 605 PHE B O 1
ATOM 1476 N N . LEU B 2 39 ? 15.18407 50.86722 15.65448 1.000 38.98418 606 LEU B N 1
ATOM 1477 C CA . LEU B 2 39 ? 16.09987 51.02691 16.78007 1.000 35.56354 606 LEU B CA 1
ATOM 1478 C C . LEU B 2 39 ? 15.72182 52.22710 17.64009 1.000 37.42989 606 LEU B C 1
ATOM 1479 O O . LEU B 2 39 ? 15.79235 52.15987 18.87281 1.000 40.76193 606 LEU B O 1
ATOM 1484 N N . ALA B 2 40 ? 15.32053 53.33471 17.01096 1.000 37.67412 607 ALA B N 1
ATOM 1485 C CA . ALA B 2 40 ? 14.88467 54.49678 17.77738 1.000 37.08776 607 ALA B CA 1
ATOM 1486 C C . ALA B 2 40 ? 13.58335 54.22120 18.51782 1.000 36.34752 607 ALA B C 1
ATOM 1487 O O . ALA B 2 40 ? 13.37219 54.74865 19.61587 1.000 43.67328 607 ALA B O 1
ATOM 1489 N N . TRP B 2 41 ? 12.70394 53.40332 17.93520 1.000 33.27327 608 TRP B N 1
ATOM 1490 C CA . TRP B 2 41 ? 11.46640 53.03563 18.61447 1.000 40.11142 608 TRP B CA 1
ATOM 1491 C C . TRP B 2 41 ? 11.74869 52.17057 19.83619 1.000 39.03429 608 TRP B C 1
ATOM 1492 O O . TRP B 2 41 ? 11.10419 52.32973 20.87949 1.000 41.28898 608 TRP B O 1
ATOM 1503 N N . VAL B 2 42 ? 12.71259 51.25379 19.72661 1.000 40.86360 609 VAL B N 1
ATOM 1504 C CA . VAL B 2 42 ? 13.11622 50.45520 20.87974 1.000 43.75101 609 VAL B CA 1
ATOM 1505 C C . VAL B 2 42 ? 13.76563 51.33810 21.93820 1.000 47.19539 609 VAL B C 1
ATOM 1506 O O . VAL B 2 42 ? 13.52323 51.17175 23.13987 1.000 42.56407 609 VAL B O 1
ATOM 1510 N N . ALA B 2 43 ? 14.59491 52.29428 21.51090 1.000 39.99293 610 ALA B N 1
ATOM 1511 C CA . ALA B 2 43 ? 15.23542 53.19881 22.45904 1.000 39.87021 610 ALA B CA 1
ATOM 1512 C C . ALA B 2 43 ? 14.21562 54.06685 23.18397 1.000 38.70204 610 ALA B C 1
ATOM 1513 O O . ALA B 2 43 ? 14.40305 54.38755 24.36326 1.000 43.08742 610 ALA B O 1
ATOM 1515 N N . SER B 2 44 ? 13.13200 54.44964 22.50398 1.000 38.48603 611 SER B N 1
ATOM 1516 C CA . SER B 2 44 ? 12.11815 55.28970 23.12994 1.000 37.12042 611 SER B CA 1
ATOM 1517 C C . SER B 2 44 ? 11.32066 54.54368 24.19035 1.000 39.57148 611 SER B C 1
ATOM 1518 O O . SER B 2 44 ? 10.71072 55.18527 25.05176 1.000 55.75012 611 SER B O 1
ATOM 1521 N N . ARG B 2 45 ? 11.30321 53.21290 24.14530 1.000 42.52312 612 ARG B N 1
ATOM 1522 C CA A ARG B 2 45 ? 10.59555 52.40129 25.12522 0.647 37.90426 612 ARG B CA 1
ATOM 1523 C CA B ARG B 2 45 ? 10.59394 52.41509 25.13501 0.353 37.93818 612 ARG B CA 1
ATOM 1524 C C . ARG B 2 45 ? 11.51294 51.83925 26.20328 1.000 50.13996 612 ARG B C 1
ATOM 1525 O O . ARG B 2 45 ? 11.03400 51.13982 27.10117 1.000 46.31973 612 ARG B O 1
ATOM 1540 N N . ASN B 2 46 ? 12.81101 52.11658 26.13493 1.000 41.15494 613 ASN B N 1
ATOM 1541 C CA . ASN B 2 46 ? 13.76048 51.64446 27.12726 1.000 55.82127 613 ASN B CA 1
ATOM 1542 C C . ASN B 2 46 ? 14.14421 52.79185 28.06026 1.000 50.26490 613 ASN B C 1
ATOM 1543 O O . ASN B 2 46 ? 13.52912 53.86326 28.05186 1.000 47.53484 613 ASN B O 1
ATOM 1548 N N . SER B 2 47 ? 15.17117 52.56809 28.87681 1.000 50.51900 614 SER B N 1
ATOM 1549 C CA . SER B 2 47 ? 15.57733 53.55974 29.86280 1.000 56.05222 614 SER B CA 1
ATOM 1550 C C . SER B 2 47 ? 16.14291 54.79840 29.17967 1.000 47.52886 614 SER B C 1
ATOM 1551 O O . SER B 2 47 ? 16.88695 54.70421 28.19951 1.000 51.73949 614 SER B O 1
ATOM 1554 N N . ASN B 2 48 ? 15.78066 55.96597 29.70328 1.000 47.34103 615 ASN B N 1
ATOM 1555 C CA . ASN B 2 48 ? 16.20696 57.24235 29.15411 1.000 63.61764 615 ASN B CA 1
ATOM 1556 C C . ASN B 2 48 ? 17.02123 58.00847 30.18830 1.000 61.71752 615 ASN B C 1
ATOM 1557 O O . ASN B 2 48 ? 16.91912 57.76851 31.39454 1.000 65.78853 615 ASN B O 1
ATOM 1562 N N . THR B 2 49 ? 17.83889 58.93928 29.69929 1.000 68.09836 616 THR B N 1
ATOM 1563 C CA . THR B 2 49 ? 18.57703 59.84378 30.56996 1.000 63.52592 616 THR B CA 1
ATOM 1564 C C . THR B 2 49 ? 17.78547 61.09549 30.92299 1.000 58.05896 616 THR B C 1
ATOM 1565 O O . THR B 2 49 ? 18.22561 61.86761 31.78153 1.000 63.60741 616 THR B O 1
ATOM 1569 N N . VAL B 2 50 ? 16.63739 61.31179 30.28369 1.000 64.44056 617 VAL B N 1
ATOM 1570 C CA . VAL B 2 50 ? 15.75786 62.43442 30.57699 1.000 63.01086 617 VAL B CA 1
ATOM 1571 C C . VAL B 2 50 ? 14.32770 61.92063 30.64978 1.000 56.87780 617 VAL B C 1
ATOM 1572 O O . VAL B 2 50 ? 13.96573 60.93915 29.99339 1.000 69.50825 617 VAL B O 1
ATOM 1576 N N . VAL B 2 51 ? 13.50990 62.59339 31.45965 1.000 61.10693 618 VAL B N 1
ATOM 1577 C CA . VAL B 2 51 ? 12.12047 62.17536 31.63018 1.000 49.81308 618 VAL B CA 1
ATOM 1578 C C . VAL B 2 51 ? 11.31026 62.50338 30.38160 1.000 59.84433 618 VAL B C 1
ATOM 1579 O O . VAL B 2 51 ? 10.71785 61.61931 29.75230 1.000 63.89979 618 VAL B O 1
ATOM 1583 N N . PHE B 2 52 ? 11.27079 63.77831 30.00861 1.000 55.00988 619 PHE B N 1
ATOM 1584 C CA . PHE B 2 52 ? 10.55440 64.23199 28.82757 1.000 63.78895 619 PHE B CA 1
ATOM 1585 C C . PHE B 2 52 ? 11.53993 64.58050 27.71956 1.000 76.56116 619 PHE B C 1
ATOM 1586 O O . PHE B 2 52 ? 12.67661 64.98567 27.98010 1.000 71.06656 619 PHE B O 1
ATOM 1594 N N . VAL B 2 53 ? 11.09213 64.42010 26.47836 1.000 70.21104 620 VAL B N 1
ATOM 1595 C CA . VAL B 2 53 ? 11.92809 64.71490 25.32091 1.000 88.37166 620 VAL B CA 1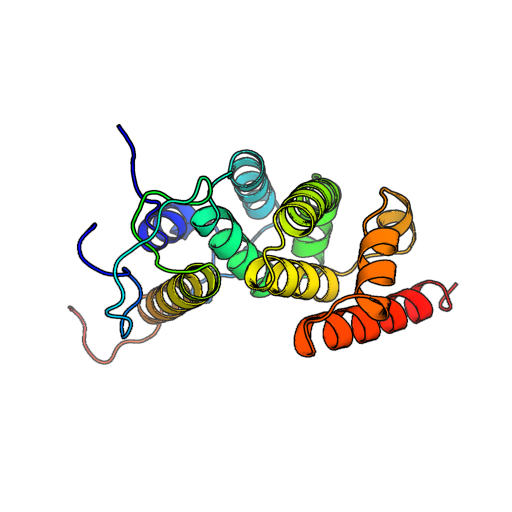
ATOM 1596 C C . VAL B 2 53 ? 11.88412 66.20526 25.00265 1.000 63.94787 620 VAL B C 1
ATOM 1597 O O . VAL B 2 53 ? 12.90512 66.89165 25.05407 1.000 69.70403 620 VAL B O 1
#

Foldseek 3Di:
DDDDDDLVVVVVVCVVQADPQLEGDDLVSLLVLVVVLLVDDDPSSVLSSLVSLLRHQPQVNLVSCLVSCVLVSLVVVCVVCVVVVVVVVNLSSLSSVQRGPDAPVSPPPDCPLVSLVVLLPDPPDPSSVVSSVVSNVVVVVRVVVD/DQQAAPQPPGRHGFDDDPVDDNRHNDPVSVVVRVVVVVVVVVVVPDDDPDDDD

Nearest PDB structures (foldseek):
  6vti-assembly1_A  TM=9.427E-01  e=3.399E-16  Rattus norvegicus
  6zv2-assembly1_A  TM=8.954E-01  e=1.743E-15  Homo sapiens
  7lqt-assembly1_A  TM=8.931E-01  e=3.057E-15  Rattus norvegicus
  9eh0-assembly1_l  TM=8.243E-01  e=2.773E-03  Homo sapiens
  3sl9-assembly4_G  TM=5.707E-01  e=1.210E+00  Homo sapiens

Radius of gyration: 17.44 Å; Cα contacts (8 Å, |Δi|>4): 238; chains: 2; bounding box: 31×55×42 Å

Solvent-accessible surface area: 11060 Å² total; per-residue (Å²): 135,97,152,63,43,71,8,128,85,46,1,125,58,6,60,80,54,4,50,137,46,0,31,5,119,54,65,96,3,0,34,103,0,25,64,82,0,123,130,9,176,62,4,1,9,18,0,1,10,0,20,0,0,42,80,1,175,31,82,107,3,7,57,77,0,6,94,48,22,0,1,158,18,1,21,65,3,0,62,66,0,79,111,48,103,4,47,23,3,3,45,10,0,0,69,0,1,73,53,8,53,14,65,14,105,21,15,155,106,44,69,2,30,127,17,0,83,68,14,18,127,76,10,166,47,140,89,0,88,113,16,0,48,69,1,23,63,60,18,77,57,52,90,187,97,163,80,69,166,142,3,61,55,96,67,11,114,79,97,19,86,136,30,154,14,10,13,52,6,2,19,39,41,97,9,0,31,96,28,1,138,57,22,10,92,62,19,25,61,76,84,43,116,92,142,94,134,180,195

B-factor: mean 46.32, std 13.7, range [25.34, 154.23]

Sequence (199 aa):
GHMPIDPKELLKGLDSFLTRDGEVKSVDGIAKIFSLMKEARKMVSRSTYLNIILQTRAPEVLVKFIDVGGYKLLNSWLTYSKTTNNIPLLQQILLTLQHLPLTVDHLKQNNTAKLVKQLSKSSEDEELRKLASVLVSDWMAVIRRSQGHMRCVRSGCENPPIVSKDWDNEYCSNECVVKHSRDVFLAWVASRRNSNTVVFV

GO terms:
  GO:0004864 protein phosphatase inhibitor activity (F, IDA)
  GO:0008157 protein phosphatase 1 binding (F, IDA)
  GO:0000785 chromatin (C, IDA)

Secondary structure (DSSP, 8-state):
------HHHHHHHTTTTB-TTS-B-SHHHHHHHHHHHHT--SHHHHHHHHHHHHH---HHHHHHHIIIIIHHHHHHHHHHHHHTT-HHHHHHHHHHHHHS---HHHHTSSSHHHHHHHHHHH-S-HHHHHHHHHHHHHHHHHHHT-/--SS-SSTT--PPP---TTSSS--SSHHHHHHHHHHHHHHHHHHTS--SSS--

InterPro domains:
  IPR000571 Zinc finger, CCCH-type [PF00642] (841-864)
  IPR000571 Zinc finger, CCCH-type [PS50103] (838-866)
  IPR000571 Zinc finger, CCCH-type [SM00356] (839-865)
  IPR003617 Transcription elongation factor, TFIIS/CRSP70, N-terminal, sub-type [SM00509] (74-146)
  IPR017923 Transcription factor IIS, N-terminal [PF08711] (93-144)
  IPR017923 Transcription factor IIS, N-terminal [PS51319] (73-147)
  IPR035441 TFIIS/LEDGF domain superfamily [G3DSA:1.20.930.10] (35-150)
  IPR035441 TFIIS/LEDGF domain superfamily [SSF47676] (61-158)
  IPR036855 Zinc finger, CCCH-type superfamily [SSF90229] (842-864)

Organism: Rattus norvegicus (NCBI:txid10116)